Protein AF-K1XNU5-F1 (afdb_monomer)

Structure (mmCIF, N/CA/C/O backbone):
data_AF-K1XNU5-F1
#
_entry.id   AF-K1XNU5-F1
#
loop_
_atom_site.group_PDB
_atom_site.id
_atom_site.type_symbol
_atom_site.label_atom_id
_atom_site.label_alt_id
_atom_site.label_comp_id
_atom_site.label_asym_id
_atom_site.label_entity_id
_atom_site.label_seq_id
_atom_site.pdbx_PDB_ins_code
_atom_site.Cartn_x
_atom_site.Cartn_y
_atom_site.Cartn_z
_atom_site.occupancy
_atom_site.B_iso_or_equiv
_atom_site.auth_seq_id
_atom_site.auth_comp_id
_atom_site.auth_asym_id
_atom_site.auth_atom_id
_atom_site.pdbx_PDB_model_num
ATOM 1 N N . VAL A 1 1 ? 27.781 26.565 -53.719 1.00 87.69 1 VAL A N 1
ATOM 2 C CA . VAL A 1 1 ? 29.184 26.119 -53.914 1.00 87.69 1 VAL A CA 1
ATOM 3 C C . VAL A 1 1 ? 29.264 24.615 -53.663 1.00 87.69 1 VAL A C 1
ATOM 5 O O . VAL A 1 1 ? 28.482 24.115 -52.857 1.00 87.69 1 VAL A O 1
ATOM 8 N N . LEU A 1 2 ? 30.110 23.887 -54.403 1.00 90.94 2 LEU A N 1
ATOM 9 C CA . LEU A 1 2 ? 30.361 22.457 -54.182 1.00 90.94 2 LEU A CA 1
ATOM 10 C C . LEU A 1 2 ? 31.605 22.293 -53.307 1.00 90.94 2 LEU A C 1
ATOM 12 O O . LEU A 1 2 ? 32.689 22.715 -53.703 1.00 90.94 2 LEU A O 1
ATOM 16 N N . VAL A 1 3 ? 31.454 21.658 -52.147 1.00 93.62 3 VAL A N 1
ATOM 17 C CA . VAL A 1 3 ? 32.557 21.386 -51.214 1.00 93.62 3 VAL A CA 1
ATOM 18 C C . VAL A 1 3 ? 32.831 19.892 -51.132 1.00 93.62 3 VAL A C 1
ATOM 20 O O . VAL A 1 3 ? 31.921 19.072 -51.268 1.00 93.62 3 VAL A O 1
ATOM 23 N N . ARG A 1 4 ? 34.096 19.505 -50.941 1.00 90.75 4 ARG A N 1
ATOM 24 C CA . ARG A 1 4 ? 34.462 18.089 -50.818 1.00 90.75 4 ARG A CA 1
ATOM 25 C C . ARG A 1 4 ? 33.858 17.522 -49.532 1.00 90.75 4 ARG A C 1
ATOM 27 O O . ARG A 1 4 ? 34.173 17.987 -48.442 1.00 90.75 4 ARG A O 1
ATOM 34 N N . PHE A 1 5 ? 33.021 16.500 -49.664 1.00 90.62 5 PHE A N 1
ATOM 35 C CA . PHE A 1 5 ? 32.360 15.853 -48.539 1.00 90.62 5 PHE A CA 1
ATOM 36 C C . PHE A 1 5 ? 33.222 14.704 -48.014 1.00 90.62 5 PHE A C 1
ATOM 38 O O . PHE A 1 5 ? 33.516 13.756 -48.744 1.00 90.62 5 PHE A O 1
ATOM 45 N N . ARG A 1 6 ? 33.628 14.798 -46.746 1.00 87.44 6 ARG A N 1
ATOM 46 C CA . ARG A 1 6 ? 34.333 13.738 -46.020 1.00 87.44 6 ARG A CA 1
ATOM 47 C C . ARG A 1 6 ? 33.466 13.289 -44.855 1.00 87.44 6 ARG A C 1
ATOM 49 O O . ARG A 1 6 ? 33.007 14.105 -44.064 1.00 87.44 6 ARG A O 1
ATOM 56 N N . SER A 1 7 ? 33.225 11.992 -44.778 1.00 84.44 7 SER A N 1
ATOM 57 C CA . SER A 1 7 ? 32.487 11.347 -43.699 1.00 84.44 7 SER A CA 1
ATOM 58 C C . SER A 1 7 ? 33.036 9.938 -43.556 1.00 84.44 7 SER A C 1
ATOM 60 O O . SER A 1 7 ? 33.474 9.362 -44.545 1.00 84.44 7 SER A O 1
ATOM 62 N N . GLU A 1 8 ? 32.927 9.354 -42.368 1.00 81.25 8 GLU A N 1
ATOM 63 C CA . GLU A 1 8 ? 33.208 7.933 -42.118 1.00 81.25 8 GLU A CA 1
ATOM 64 C C . GLU A 1 8 ? 32.424 6.996 -43.062 1.00 81.25 8 GLU A C 1
ATOM 66 O O . GLU A 1 8 ? 32.791 5.850 -43.303 1.00 81.25 8 GLU A O 1
ATOM 71 N N . SER A 1 9 ? 31.328 7.493 -43.646 1.00 80.50 9 SER A N 1
ATOM 72 C CA . SER A 1 9 ? 30.542 6.760 -44.640 1.00 80.50 9 SER A CA 1
ATOM 73 C C . SER A 1 9 ? 31.108 6.823 -46.066 1.00 80.50 9 SER A C 1
ATOM 75 O O . SER A 1 9 ? 30.581 6.134 -46.938 1.00 80.50 9 SER A O 1
ATOM 77 N N . VAL A 1 10 ? 32.134 7.630 -46.345 1.00 88.31 10 VAL A N 1
ATOM 78 C CA . VAL A 1 10 ? 32.753 7.778 -47.673 1.00 88.31 10 VAL A CA 1
ATOM 79 C C . VAL A 1 10 ? 34.176 7.210 -47.621 1.00 88.31 10 VAL A C 1
ATOM 81 O O . VAL A 1 10 ? 34.992 7.751 -46.883 1.00 88.31 10 VAL A O 1
ATOM 84 N N . PRO A 1 11 ? 34.491 6.153 -48.391 1.00 87.44 11 PRO A N 1
ATOM 85 C CA . PRO A 1 11 ? 35.849 5.619 -48.478 1.00 87.44 11 PRO A CA 1
ATOM 86 C C . PRO A 1 11 ? 36.867 6.664 -48.948 1.00 87.44 11 PRO A C 1
ATOM 88 O O . PRO A 1 11 ? 36.544 7.500 -49.795 1.00 87.44 11 PRO A O 1
ATOM 91 N N . ASP A 1 12 ? 38.106 6.577 -48.463 1.00 87.12 12 ASP A N 1
ATOM 92 C CA . ASP A 1 12 ? 39.168 7.539 -48.796 1.00 87.12 12 ASP A CA 1
ATOM 93 C C . ASP A 1 12 ? 39.515 7.573 -50.296 1.00 87.12 12 ASP A C 1
ATOM 95 O O . ASP A 1 12 ? 39.948 8.607 -50.816 1.00 87.12 12 ASP A O 1
ATOM 99 N N . ASP A 1 13 ? 39.274 6.469 -51.013 1.00 88.00 13 ASP A N 1
ATOM 100 C CA . ASP A 1 13 ? 39.489 6.332 -52.458 1.00 88.00 13 ASP A CA 1
ATOM 101 C C . ASP A 1 13 ? 38.337 6.895 -53.314 1.00 88.00 13 ASP A C 1
ATOM 103 O O . ASP A 1 13 ? 38.427 6.913 -54.547 1.00 88.00 13 ASP A O 1
ATOM 107 N N . VAL A 1 14 ? 37.258 7.372 -52.682 1.00 90.69 14 VAL A N 1
ATOM 108 C CA . VAL A 1 14 ? 36.070 7.909 -53.351 1.00 90.69 14 VAL A CA 1
ATOM 109 C C . VAL A 1 14 ? 35.961 9.411 -53.120 1.00 90.69 14 VAL A C 1
ATOM 111 O O . VAL A 1 14 ? 35.909 9.906 -51.996 1.00 90.69 14 VAL A O 1
ATOM 114 N N . THR A 1 15 ? 35.848 10.170 -54.211 1.00 92.50 15 THR A N 1
ATOM 115 C CA . THR A 1 15 ? 35.588 11.614 -54.124 1.00 92.50 15 THR A CA 1
ATOM 116 C C . THR A 1 15 ? 34.100 11.907 -54.268 1.00 92.50 15 THR A C 1
ATOM 118 O O . THR A 1 15 ? 33.479 11.519 -55.258 1.00 92.50 15 THR A O 1
ATOM 121 N N . VAL A 1 16 ? 33.542 12.627 -53.293 1.00 93.44 16 VAL A N 1
ATOM 122 C CA . VAL A 1 16 ? 32.162 13.127 -53.302 1.00 93.44 16 VAL A CA 1
ATOM 123 C C . VAL A 1 16 ? 32.187 14.625 -53.031 1.00 93.44 16 VAL A C 1
ATOM 125 O O . VAL A 1 16 ? 32.882 15.085 -52.123 1.00 93.44 16 VAL A O 1
ATOM 128 N N . PHE A 1 17 ? 31.424 15.386 -53.806 1.00 93.94 17 PHE A N 1
ATOM 129 C CA . PHE A 1 17 ? 31.192 16.805 -53.559 1.00 93.94 17 PHE A CA 1
ATOM 130 C C . PHE A 1 17 ? 29.753 17.015 -53.103 1.00 93.94 17 PHE A C 1
ATOM 132 O O . PHE A 1 17 ? 28.841 16.411 -53.662 1.00 93.94 17 PHE A O 1
ATOM 139 N N . ARG A 1 18 ? 29.534 17.872 -52.109 1.00 93.81 18 ARG A N 1
ATOM 140 C CA . ARG A 1 18 ? 28.204 18.230 -51.614 1.00 93.81 18 ARG A CA 1
ATOM 141 C C . ARG A 1 18 ? 27.928 19.702 -51.880 1.00 93.81 18 ARG A C 1
ATOM 143 O O . ARG A 1 18 ? 28.774 20.562 -51.656 1.00 93.81 18 ARG A O 1
ATOM 150 N N . CYS A 1 19 ? 26.737 19.979 -52.384 1.00 93.75 19 CYS A N 1
ATOM 151 C CA . CYS A 1 19 ? 26.211 21.318 -52.587 1.00 93.75 19 CYS A CA 1
ATOM 152 C C . CYS A 1 19 ? 25.771 21.899 -51.243 1.00 93.75 19 CYS A C 1
ATOM 154 O O . CYS A 1 19 ? 24.865 21.355 -50.616 1.00 93.75 19 CYS A O 1
ATOM 156 N N . GLU A 1 20 ? 26.367 23.007 -50.811 1.00 91.31 20 GLU A N 1
ATOM 157 C CA . GLU A 1 20 ? 25.980 23.654 -49.544 1.00 91.31 20 GLU A CA 1
ATOM 158 C C . GLU A 1 20 ? 24.590 24.296 -49.616 1.00 91.31 20 GLU A C 1
ATOM 160 O O . GLU A 1 20 ? 23.860 24.324 -48.636 1.00 91.31 20 GLU A O 1
ATOM 165 N N . THR A 1 21 ? 24.197 24.767 -50.800 1.00 90.25 21 THR A N 1
ATOM 166 C CA . THR A 1 21 ? 22.949 25.516 -51.007 1.00 90.25 21 THR A CA 1
ATOM 167 C C . THR A 1 21 ? 21.738 24.602 -51.207 1.00 90.25 21 THR A C 1
ATOM 169 O O . THR A 1 21 ? 20.625 24.953 -50.846 1.00 90.25 21 THR A O 1
ATOM 172 N N . CYS A 1 22 ? 21.952 23.425 -51.798 1.00 91.94 22 CYS A N 1
ATOM 173 C CA . CYS A 1 22 ? 20.897 22.509 -52.236 1.00 91.94 22 CYS A CA 1
ATOM 174 C C . CYS A 1 22 ? 20.993 21.108 -51.614 1.00 91.94 22 CYS A C 1
ATOM 176 O O . CYS A 1 22 ? 20.131 20.267 -51.844 1.00 91.94 22 CYS A O 1
ATOM 178 N N . GLY A 1 23 ? 22.062 20.813 -50.868 1.00 89.31 23 GLY A N 1
ATOM 179 C CA . GLY A 1 23 ? 22.276 19.529 -50.196 1.00 89.31 23 GLY A CA 1
ATOM 180 C C . GLY A 1 23 ? 22.608 18.343 -51.111 1.00 89.31 23 GLY A C 1
ATOM 181 O O . GLY A 1 23 ? 22.953 17.280 -50.598 1.00 89.31 23 GLY A O 1
ATOM 182 N N . GLY A 1 24 ? 22.532 18.510 -52.435 1.00 91.88 24 GLY A N 1
ATOM 183 C CA . GLY A 1 24 ? 22.798 17.460 -53.419 1.00 91.88 24 GLY A CA 1
ATOM 184 C C . GLY A 1 24 ? 24.251 16.979 -53.422 1.00 91.88 24 GLY A C 1
ATOM 185 O O . GLY A 1 24 ? 25.177 17.760 -53.202 1.00 91.88 24 GLY A O 1
ATOM 186 N N . ASN A 1 25 ? 24.444 15.689 -53.707 1.00 91.50 25 ASN A N 1
ATOM 187 C CA . ASN A 1 25 ? 25.762 15.063 -53.807 1.00 91.50 25 ASN A CA 1
ATOM 188 C C . ASN A 1 25 ? 26.133 14.823 -55.273 1.00 91.50 25 ASN A C 1
ATOM 190 O O . ASN A 1 25 ? 25.351 14.254 -56.035 1.00 91.50 25 ASN A O 1
ATOM 194 N N . TRP A 1 26 ? 27.348 15.205 -55.649 1.00 92.00 26 TRP A N 1
ATOM 195 C CA . TRP A 1 26 ? 27.906 15.035 -56.981 1.00 92.00 26 TRP A CA 1
ATOM 196 C C . TRP A 1 26 ? 29.137 14.122 -56.944 1.00 92.00 26 TRP A C 1
ATOM 198 O O . TRP A 1 26 ? 30.014 14.262 -56.089 1.00 92.00 26 TRP A O 1
ATOM 208 N N . PHE A 1 27 ? 29.190 13.172 -57.881 1.00 93.75 27 PHE A N 1
ATOM 209 C CA . PHE A 1 27 ? 30.202 12.118 -57.942 1.00 93.75 27 PHE A CA 1
ATOM 210 C C . PHE A 1 27 ? 30.951 12.177 -59.287 1.00 93.75 27 PHE A C 1
ATOM 212 O O . PHE A 1 27 ? 30.395 11.744 -60.299 1.00 93.75 27 PHE A O 1
ATOM 219 N N . PRO A 1 28 ? 32.205 12.661 -59.331 1.00 90.62 28 PRO A N 1
ATOM 220 C CA . PRO A 1 28 ? 32.998 12.697 -60.562 1.00 90.62 28 PRO A CA 1
ATOM 221 C C . PRO A 1 28 ? 33.385 11.294 -61.045 1.00 90.62 28 PRO A C 1
ATOM 223 O O . PRO A 1 28 ? 33.504 10.371 -60.242 1.00 90.62 28 PRO A O 1
ATOM 226 N N . ASN A 1 29 ? 33.692 11.136 -62.335 1.00 86.31 29 ASN A N 1
ATOM 227 C CA . ASN A 1 29 ? 34.535 10.048 -62.867 1.00 86.31 29 ASN A CA 1
ATOM 228 C C . ASN A 1 29 ? 34.183 8.624 -62.379 1.00 86.31 29 ASN A C 1
ATOM 230 O O . ASN A 1 29 ? 35.052 7.856 -61.973 1.00 86.31 29 ASN A O 1
ATOM 23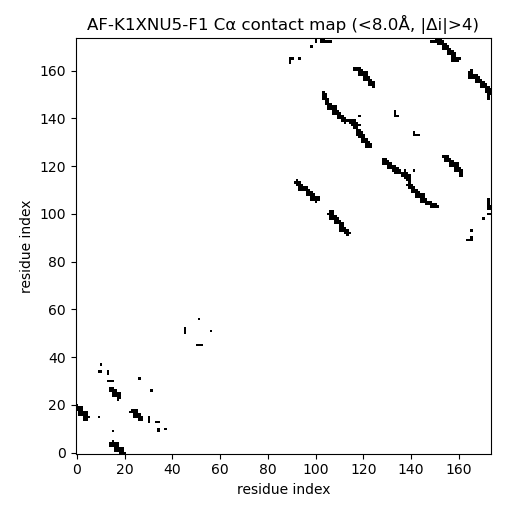4 N N . GLY A 1 30 ? 32.895 8.268 -62.353 1.00 86.38 30 GLY A N 1
ATOM 235 C CA . GLY A 1 30 ? 32.451 6.924 -61.956 1.00 86.38 30 GLY A CA 1
ATOM 236 C C . GLY A 1 30 ? 32.565 6.608 -60.455 1.00 86.38 30 GLY A C 1
ATOM 237 O O . GLY A 1 30 ? 32.264 5.481 -60.047 1.00 86.38 30 GLY A O 1
ATOM 238 N N . ASN A 1 31 ? 32.915 7.590 -59.614 1.00 90.50 31 ASN A N 1
ATOM 239 C CA . ASN A 1 31 ? 32.989 7.442 -58.155 1.00 90.50 31 ASN A CA 1
ATOM 240 C C . ASN A 1 31 ? 31.657 6.991 -57.538 1.00 90.50 31 ASN A C 1
ATOM 242 O O . ASN A 1 31 ? 31.662 6.295 -56.527 1.00 90.50 31 ASN A O 1
ATOM 246 N N . LEU A 1 32 ? 30.518 7.280 -58.180 1.00 91.94 32 LEU A N 1
ATOM 247 C CA . LEU A 1 32 ? 29.210 6.792 -57.738 1.00 91.94 32 LEU A CA 1
ATOM 248 C C . LEU A 1 32 ? 29.147 5.258 -57.695 1.00 91.94 32 LEU A C 1
ATOM 250 O O . LEU A 1 32 ? 28.590 4.686 -56.760 1.00 91.94 32 LEU A O 1
ATOM 254 N N . LYS A 1 33 ? 29.725 4.573 -58.692 1.00 92.06 33 LYS A N 1
ATOM 255 C CA . LYS A 1 33 ? 29.711 3.104 -58.757 1.00 92.06 33 LYS A CA 1
ATOM 256 C C . LYS A 1 33 ? 30.580 2.501 -57.652 1.00 92.06 33 LYS A C 1
ATOM 258 O O . LYS A 1 33 ? 30.175 1.524 -57.026 1.00 92.06 33 LYS A O 1
ATOM 263 N N . ARG A 1 34 ? 31.739 3.111 -57.383 1.00 90.06 34 ARG A N 1
ATOM 264 C CA . ARG A 1 34 ? 32.644 2.714 -56.290 1.00 90.06 34 ARG A CA 1
ATOM 265 C C . ARG A 1 34 ? 31.994 2.930 -54.926 1.00 90.06 34 ARG A C 1
ATOM 267 O O . ARG A 1 34 ? 31.946 2.001 -54.126 1.00 90.06 34 ARG A O 1
ATOM 274 N N . PHE A 1 35 ? 31.379 4.093 -54.724 1.00 91.94 35 PHE A N 1
ATOM 275 C CA . PHE A 1 35 ? 30.615 4.405 -53.521 1.00 91.94 35 PHE A CA 1
ATOM 276 C C . PHE A 1 35 ? 29.486 3.394 -53.277 1.00 91.94 35 PHE A C 1
ATOM 278 O O . PHE A 1 35 ? 29.394 2.815 -52.198 1.00 91.94 35 PHE A O 1
ATOM 285 N N . LYS A 1 36 ? 28.661 3.112 -54.298 1.00 91.94 36 LYS A N 1
ATOM 286 C CA . LYS A 1 36 ? 27.578 2.120 -54.200 1.00 91.94 36 LYS A CA 1
ATOM 287 C C . LYS A 1 36 ? 28.102 0.723 -53.861 1.00 91.94 36 LYS A C 1
ATOM 289 O O . LYS A 1 36 ? 27.496 0.042 -53.037 1.00 91.94 36 LYS A O 1
ATOM 294 N N . ARG A 1 37 ? 29.235 0.307 -54.443 1.00 91.12 37 ARG A N 1
ATOM 295 C CA . ARG A 1 37 ? 29.875 -0.975 -54.110 1.00 91.12 37 ARG A CA 1
ATOM 296 C C . ARG A 1 37 ? 30.298 -1.011 -52.640 1.00 91.12 37 ARG A C 1
ATOM 298 O O . ARG A 1 37 ? 29.942 -1.962 -51.950 1.00 91.12 37 ARG A O 1
ATOM 305 N N . ALA A 1 38 ? 30.963 0.030 -52.146 1.00 89.19 38 ALA A N 1
ATOM 306 C CA . ALA A 1 38 ? 31.375 0.113 -50.745 1.00 89.19 38 ALA A CA 1
ATOM 307 C C . ALA A 1 38 ? 30.176 0.049 -49.775 1.00 89.19 38 ALA A C 1
ATOM 309 O O . ALA A 1 38 ? 30.193 -0.732 -48.824 1.00 89.19 38 ALA A O 1
ATOM 310 N N . GLN A 1 39 ? 29.089 0.774 -50.064 1.00 90.38 39 GLN A N 1
ATOM 311 C CA . GLN A 1 39 ? 27.860 0.700 -49.262 1.00 90.38 39 GLN A CA 1
ATOM 312 C C . GLN A 1 39 ? 27.199 -0.686 -49.322 1.00 90.38 39 GLN A C 1
ATOM 314 O O . GLN A 1 39 ? 26.719 -1.181 -48.305 1.00 90.38 39 GLN A O 1
ATOM 319 N N . SER A 1 40 ? 27.205 -1.345 -50.487 1.00 89.44 40 SER A N 1
ATOM 320 C CA . SER A 1 40 ? 26.630 -2.690 -50.635 1.00 89.44 40 SER A CA 1
ATOM 321 C C . SER A 1 40 ? 27.384 -3.748 -49.827 1.00 89.44 40 SER A C 1
ATOM 323 O O . SER A 1 40 ? 26.750 -4.617 -49.234 1.00 89.44 40 SER A O 1
ATOM 325 N N . VAL A 1 41 ? 28.716 -3.637 -49.731 1.00 89.25 41 VAL A N 1
ATOM 326 C CA . VAL A 1 41 ? 29.536 -4.524 -48.893 1.00 89.25 41 VAL A CA 1
ATOM 327 C C . VAL A 1 41 ? 29.182 -4.319 -47.424 1.00 89.25 41 VAL A C 1
ATOM 329 O O . VAL A 1 41 ? 28.902 -5.294 -46.728 1.00 89.25 41 VAL A O 1
ATOM 332 N N . LYS A 1 42 ? 29.081 -3.062 -46.973 1.00 86.19 42 LYS A N 1
ATOM 333 C CA . LYS A 1 42 ? 28.662 -2.734 -45.604 1.00 86.19 42 LYS A CA 1
ATOM 334 C C . LYS A 1 42 ? 27.275 -3.300 -45.288 1.00 86.19 42 LYS A C 1
ATOM 336 O O . LYS A 1 42 ? 27.102 -3.947 -44.262 1.00 86.19 42 LYS A O 1
ATOM 341 N N . LEU A 1 43 ? 26.305 -3.134 -46.188 1.00 87.38 43 LEU A N 1
ATOM 342 C CA . LEU A 1 43 ? 24.965 -3.701 -46.016 1.00 87.38 43 LEU A CA 1
ATOM 343 C C . LEU A 1 43 ? 24.986 -5.236 -45.976 1.00 87.38 43 LEU A C 1
ATOM 345 O O . LEU A 1 43 ? 24.318 -5.834 -45.136 1.00 87.38 43 LEU A O 1
ATOM 349 N N . SER A 1 44 ? 25.766 -5.872 -46.856 1.00 87.12 44 SER A N 1
ATOM 350 C CA . SER A 1 44 ? 25.902 -7.332 -46.882 1.00 87.12 44 SER A CA 1
ATOM 351 C C . SER A 1 44 ? 26.521 -7.876 -45.595 1.00 87.12 44 SER A C 1
ATOM 353 O O . SER A 1 44 ? 26.060 -8.898 -45.106 1.00 87.12 44 SER A O 1
ATOM 355 N N . PHE A 1 45 ? 27.477 -7.160 -44.992 1.00 88.12 45 PHE A N 1
ATOM 356 C CA . PHE A 1 45 ? 28.041 -7.506 -43.690 1.00 88.12 45 PHE A CA 1
ATOM 357 C C . PHE A 1 45 ? 26.950 -7.534 -42.610 1.00 88.12 45 PHE A C 1
ATOM 359 O O . PHE A 1 45 ? 26.737 -8.573 -41.990 1.00 88.12 45 PHE A O 1
ATOM 366 N N . PHE A 1 46 ? 26.188 -6.447 -42.443 1.00 87.69 46 PHE A N 1
ATOM 367 C CA . PHE A 1 46 ? 25.103 -6.406 -41.451 1.00 87.69 46 PHE A CA 1
ATOM 368 C C . PHE A 1 46 ? 24.028 -7.474 -41.709 1.00 87.69 46 PHE A C 1
ATOM 370 O O . PHE A 1 46 ? 23.539 -8.089 -40.762 1.00 87.69 46 PHE A O 1
ATOM 377 N N . LYS A 1 47 ? 23.707 -7.749 -42.982 1.00 86.38 47 LYS A N 1
ATOM 378 C CA . LYS A 1 47 ? 22.742 -8.789 -43.366 1.00 86.38 47 LYS A CA 1
ATOM 379 C C . LYS A 1 47 ? 23.235 -10.201 -43.028 1.00 86.38 47 LYS A C 1
ATOM 381 O O . LYS A 1 47 ? 22.469 -10.974 -42.469 1.00 86.38 47 LYS A O 1
ATOM 386 N N . THR A 1 48 ? 24.487 -10.535 -43.346 1.00 91.06 48 THR A N 1
ATOM 387 C CA . THR A 1 48 ? 25.066 -11.867 -43.087 1.00 91.06 48 THR A CA 1
ATOM 388 C C . THR A 1 48 ? 25.175 -12.153 -41.592 1.00 91.06 48 THR A C 1
ATOM 390 O O . THR A 1 48 ? 24.842 -13.246 -41.141 1.00 91.06 48 THR A O 1
ATOM 393 N N . TRP A 1 49 ? 25.591 -11.158 -40.809 1.00 86.44 49 TRP A N 1
ATOM 394 C CA . TRP A 1 49 ? 25.788 -11.309 -39.367 1.00 86.44 49 TRP A CA 1
ATOM 395 C C . TRP A 1 49 ? 24.519 -11.077 -38.540 1.00 86.44 49 TRP A C 1
ATOM 397 O O . TRP A 1 49 ? 24.579 -11.163 -37.319 1.00 86.44 49 TRP A O 1
ATOM 407 N N . HIS A 1 50 ? 23.376 -10.795 -39.178 1.00 85.31 50 HIS A N 1
ATOM 408 C CA . HIS A 1 50 ? 22.108 -10.485 -38.503 1.00 85.31 50 HIS A CA 1
ATOM 409 C C . HIS A 1 50 ? 22.231 -9.373 -37.444 1.00 85.31 50 HIS A C 1
ATOM 411 O O . HIS A 1 50 ? 21.467 -9.322 -36.482 1.00 85.31 50 HIS A O 1
ATOM 417 N N . ILE A 1 51 ? 23.191 -8.461 -37.623 1.00 82.69 51 ILE A N 1
ATOM 418 C CA . ILE A 1 51 ? 23.396 -7.333 -36.717 1.00 82.69 51 ILE A CA 1
ATOM 419 C C . ILE A 1 51 ? 22.475 -6.204 -37.191 1.00 82.69 51 ILE A C 1
ATOM 421 O O . ILE A 1 51 ? 22.565 -5.800 -38.358 1.00 82.69 51 ILE A O 1
ATOM 425 N N . PRO A 1 52 ? 21.592 -5.671 -36.326 1.00 75.56 52 PRO A N 1
ATOM 426 C CA . PRO A 1 52 ? 20.757 -4.547 -36.705 1.00 75.56 52 PRO A CA 1
ATOM 427 C C . PRO A 1 52 ? 21.633 -3.343 -37.054 1.00 75.56 52 PRO A C 1
ATOM 429 O O . PRO A 1 52 ? 22.660 -3.086 -36.426 1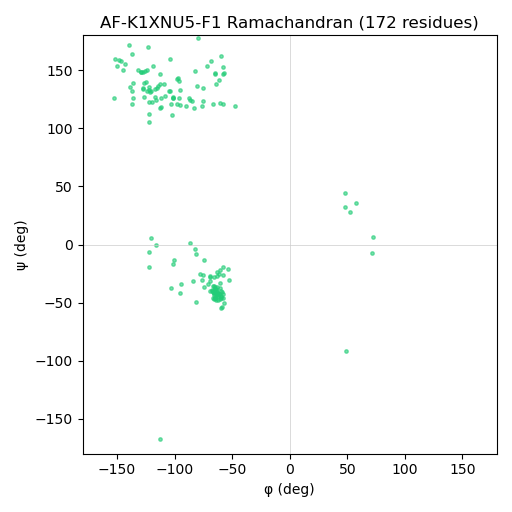.00 75.56 52 PRO A O 1
ATOM 432 N N . LEU A 1 53 ? 21.234 -2.595 -38.084 1.00 78.69 53 LEU A N 1
ATOM 433 C CA . LEU A 1 53 ? 21.973 -1.404 -38.496 1.00 78.69 53 LEU A CA 1
ATOM 434 C C . LEU A 1 53 ? 22.077 -0.420 -37.314 1.00 78.69 53 LEU A C 1
ATOM 436 O O . LEU A 1 53 ? 21.135 -0.324 -36.527 1.00 78.69 53 LEU A O 1
ATOM 440 N N . PRO A 1 54 ? 23.164 0.361 -37.193 1.00 74.44 54 PRO A N 1
ATOM 441 C CA . PRO A 1 54 ? 23.336 1.320 -36.096 1.00 74.44 54 PRO A CA 1
ATOM 442 C C . PRO A 1 54 ? 22.153 2.288 -35.911 1.00 74.44 54 PRO A C 1
ATOM 444 O O . PRO A 1 54 ? 21.830 2.675 -34.792 1.00 74.44 54 PRO A O 1
ATOM 447 N N . SER A 1 55 ? 21.451 2.634 -36.995 1.00 75.31 55 SER A N 1
ATOM 448 C CA . SER A 1 55 ? 20.225 3.440 -36.955 1.00 75.31 55 SER A CA 1
ATOM 449 C C . SER A 1 55 ? 19.046 2.755 -36.250 1.00 75.31 55 SER A C 1
ATOM 451 O O . SER A 1 55 ? 18.199 3.443 -35.688 1.00 75.31 55 SER A O 1
ATOM 453 N N . ALA A 1 56 ? 18.980 1.422 -36.244 1.00 74.56 56 ALA A N 1
ATOM 454 C CA . ALA A 1 56 ? 17.954 0.669 -35.527 1.00 74.56 56 ALA A CA 1
ATOM 455 C C . ALA A 1 56 ? 18.201 0.676 -34.008 1.00 74.56 56 ALA A C 1
ATOM 457 O O . ALA A 1 56 ? 17.255 0.813 -33.234 1.00 74.56 56 ALA A O 1
ATOM 458 N N . TYR A 1 57 ? 19.464 0.618 -33.566 1.00 77.06 57 TYR A N 1
ATOM 459 C CA . TYR A 1 57 ? 19.811 0.722 -32.141 1.00 77.06 57 TYR A CA 1
ATOM 460 C C . TYR A 1 57 ? 19.376 2.054 -31.515 1.00 77.06 57 TYR A C 1
ATOM 462 O O . TYR A 1 57 ? 18.954 2.066 -30.360 1.00 77.06 57 TYR A O 1
ATOM 470 N N . ALA A 1 58 ? 19.397 3.149 -32.285 1.00 82.06 58 ALA A N 1
ATOM 471 C CA . ALA A 1 58 ? 18.935 4.466 -31.835 1.00 82.06 58 ALA A CA 1
ATOM 472 C C . ALA A 1 58 ? 17.445 4.493 -31.436 1.00 82.06 58 ALA A C 1
ATOM 474 O O . ALA A 1 58 ? 17.034 5.358 -30.669 1.00 82.06 58 ALA A O 1
ATOM 475 N N . ILE A 1 59 ? 16.645 3.542 -31.930 1.00 85.69 59 ILE A N 1
ATOM 476 C CA . ILE A 1 59 ? 15.210 3.425 -31.639 1.00 85.69 59 ILE A CA 1
ATOM 477 C C . ILE A 1 59 ? 14.947 2.296 -30.630 1.00 85.69 59 ILE A C 1
ATOM 479 O O . ILE A 1 59 ? 14.107 2.433 -29.745 1.00 85.69 59 ILE A O 1
ATOM 483 N N . LEU A 1 60 ? 15.690 1.190 -30.714 1.00 85.81 60 LEU A N 1
ATOM 484 C CA . LEU A 1 60 ? 15.497 0.034 -29.834 1.00 85.81 60 LEU A CA 1
ATOM 485 C C . LEU A 1 60 ? 15.856 0.329 -28.370 1.00 85.81 60 LEU A C 1
ATOM 487 O O . LEU A 1 60 ? 15.125 -0.093 -27.476 1.00 85.81 60 LEU A O 1
ATOM 491 N N . LEU A 1 61 ? 16.934 1.081 -28.117 1.00 87.38 61 LEU A N 1
ATOM 492 C CA . LEU A 1 61 ? 17.344 1.469 -26.761 1.00 87.38 61 LEU A CA 1
ATOM 493 C C . LEU A 1 61 ? 16.265 2.263 -25.999 1.00 87.38 61 LEU A C 1
ATOM 495 O O . LEU A 1 61 ? 15.900 1.842 -24.899 1.00 87.38 61 LEU A O 1
ATOM 499 N N . PRO A 1 62 ? 15.712 3.368 -26.539 1.00 90.81 62 PRO A N 1
ATOM 500 C CA . PRO A 1 62 ? 14.665 4.104 -25.837 1.00 90.81 62 PRO A CA 1
ATOM 501 C C . PRO A 1 62 ? 13.370 3.294 -25.685 1.00 90.81 62 PRO A C 1
ATOM 503 O O . PRO A 1 62 ? 12.741 3.372 -24.633 1.00 90.81 62 PRO A O 1
ATOM 506 N N . ILE A 1 63 ? 12.990 2.464 -26.667 1.00 91.56 63 ILE A N 1
ATOM 507 C CA . ILE A 1 63 ? 11.810 1.586 -26.542 1.00 91.56 63 ILE A CA 1
ATOM 508 C C . ILE A 1 63 ? 11.992 0.592 -25.392 1.00 91.56 63 ILE A C 1
ATOM 510 O O . ILE A 1 63 ? 11.084 0.416 -24.581 1.00 91.56 63 ILE A O 1
ATOM 514 N N . PHE A 1 64 ? 13.167 -0.026 -25.284 1.00 92.31 64 PHE A N 1
ATOM 515 C CA . PHE A 1 64 ? 13.462 -0.970 -24.211 1.00 92.31 64 PHE A CA 1
ATOM 516 C C . PHE A 1 64 ? 13.377 -0.311 -22.826 1.00 92.31 64 PHE A C 1
ATOM 518 O O . PHE A 1 64 ? 12.758 -0.865 -21.917 1.00 92.31 64 PHE A O 1
ATOM 525 N N . LEU A 1 65 ? 13.908 0.908 -22.681 1.00 94.06 65 LEU A N 1
ATOM 526 C CA . LEU A 1 65 ? 13.787 1.681 -21.442 1.00 94.06 65 LEU A CA 1
ATOM 527 C C . LEU A 1 65 ? 12.324 1.988 -21.091 1.00 94.06 65 LEU A C 1
ATOM 529 O O . LEU A 1 65 ? 11.929 1.832 -19.937 1.00 94.06 65 LEU A O 1
ATOM 533 N N . ILE A 1 66 ? 11.499 2.363 -22.074 1.00 94.75 66 ILE A N 1
ATOM 534 C CA . ILE A 1 66 ? 10.068 2.629 -21.858 1.00 94.75 66 ILE A CA 1
ATOM 535 C C . ILE A 1 66 ? 9.336 1.362 -21.397 1.00 94.75 66 ILE A C 1
ATOM 537 O O . ILE A 1 66 ? 8.525 1.429 -20.471 1.00 94.75 66 ILE A O 1
ATOM 541 N N . VAL A 1 67 ? 9.631 0.202 -21.990 1.00 95.88 67 VAL A N 1
ATOM 542 C CA . VAL A 1 67 ? 9.026 -1.083 -21.594 1.00 95.88 67 VAL A CA 1
ATOM 543 C C . VAL A 1 67 ? 9.398 -1.450 -20.155 1.00 95.88 67 VAL A C 1
ATOM 545 O O . VAL A 1 67 ? 8.532 -1.870 -19.389 1.00 95.88 67 VAL A O 1
ATOM 548 N N . ILE A 1 68 ? 10.653 -1.231 -19.749 1.00 95.75 68 ILE A N 1
ATOM 549 C CA . ILE A 1 68 ? 11.085 -1.477 -18.365 1.00 95.75 68 ILE A CA 1
ATOM 550 C C . ILE A 1 68 ? 10.368 -0.538 -17.392 1.00 95.75 68 ILE A C 1
ATOM 552 O O . ILE A 1 68 ? 9.871 -0.991 -16.363 1.00 95.75 68 ILE A O 1
ATOM 556 N N . ILE A 1 69 ? 10.288 0.756 -17.710 1.00 94.62 69 ILE A N 1
ATOM 557 C CA . ILE A 1 69 ? 9.652 1.749 -16.834 1.00 94.62 69 ILE A CA 1
ATOM 558 C C . ILE A 1 69 ? 8.157 1.452 -16.680 1.00 94.62 69 ILE A C 1
ATOM 560 O O . ILE A 1 69 ? 7.648 1.420 -15.562 1.00 94.62 69 ILE A O 1
ATOM 564 N N . THR A 1 70 ? 7.457 1.197 -17.786 1.00 92.56 70 THR A N 1
ATOM 565 C CA . THR A 1 70 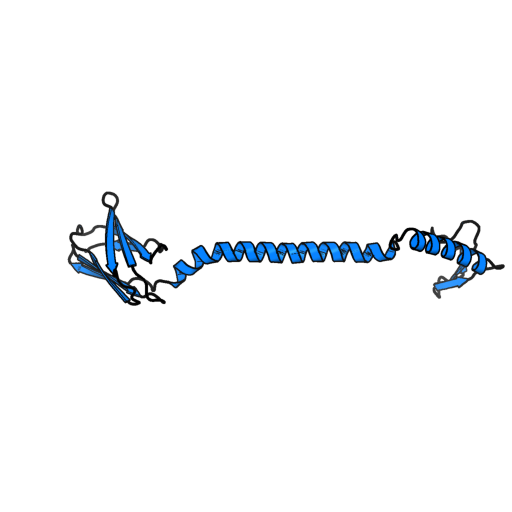? 6.015 0.895 -17.772 1.00 92.56 70 THR A CA 1
ATOM 566 C C . THR A 1 70 ? 5.709 -0.422 -17.062 1.00 92.56 70 THR A C 1
ATOM 568 O O . THR A 1 70 ? 4.799 -0.467 -16.233 1.00 92.56 70 THR A O 1
ATOM 571 N N . GLY A 1 71 ? 6.497 -1.472 -17.311 1.00 93.50 71 GLY A N 1
ATOM 572 C CA . GLY A 1 71 ? 6.380 -2.743 -16.595 1.00 93.50 71 GLY A CA 1
ATOM 573 C C . GLY A 1 71 ? 6.663 -2.599 -15.098 1.00 93.50 71 GLY A C 1
ATOM 574 O O . GLY A 1 71 ? 5.897 -3.098 -14.275 1.00 93.50 71 GLY A O 1
ATOM 575 N N . GLY A 1 72 ? 7.713 -1.857 -14.736 1.00 91.19 72 GLY A N 1
ATOM 576 C CA . GLY A 1 72 ? 8.068 -1.567 -13.347 1.00 91.19 72 GLY A CA 1
ATOM 577 C C . GLY A 1 72 ? 6.960 -0.821 -12.605 1.00 91.19 72 GLY A C 1
ATOM 578 O O . GLY A 1 72 ? 6.571 -1.244 -11.521 1.00 91.19 72 GLY A O 1
ATOM 579 N N . LEU A 1 73 ? 6.393 0.225 -13.216 1.00 90.88 73 LEU A N 1
ATOM 580 C CA . LEU A 1 73 ? 5.231 0.955 -12.691 1.00 90.88 73 LEU A CA 1
ATOM 581 C C . LEU A 1 73 ? 4.019 0.042 -12.478 1.00 90.88 73 LEU A C 1
ATOM 583 O O . LEU A 1 73 ? 3.345 0.136 -11.458 1.00 90.88 73 LEU A O 1
ATOM 587 N N . PHE A 1 74 ? 3.739 -0.862 -13.415 1.00 91.94 74 PHE A N 1
ATOM 588 C CA . PHE A 1 74 ? 2.613 -1.784 -13.282 1.00 91.94 74 PHE A CA 1
ATOM 589 C C . PHE A 1 74 ? 2.795 -2.764 -12.113 1.00 91.94 74 PHE A C 1
ATOM 591 O O . PHE A 1 74 ? 1.851 -3.010 -11.361 1.00 91.94 74 PHE A O 1
ATOM 598 N N . ILE A 1 75 ? 4.008 -3.298 -11.934 1.00 90.38 75 ILE A N 1
ATOM 599 C CA . ILE A 1 75 ? 4.333 -4.208 -10.826 1.00 90.38 75 ILE A CA 1
ATOM 600 C C . ILE A 1 75 ? 4.243 -3.477 -9.483 1.00 90.38 75 ILE A C 1
ATOM 602 O O . ILE A 1 75 ? 3.616 -3.986 -8.552 1.00 90.38 75 ILE A O 1
ATOM 606 N N . THR A 1 76 ? 4.828 -2.281 -9.373 1.00 87.12 76 THR A N 1
ATOM 607 C CA . THR A 1 76 ? 4.810 -1.515 -8.119 1.00 87.12 76 THR A CA 1
ATOM 608 C C . THR A 1 76 ? 3.399 -1.076 -7.742 1.00 87.12 76 THR A C 1
ATOM 610 O O . THR A 1 76 ? 3.021 -1.229 -6.583 1.00 87.12 76 THR A O 1
ATOM 613 N N . VAL A 1 77 ? 2.582 -0.619 -8.699 1.00 87.06 77 VAL A N 1
ATOM 614 C CA . VAL A 1 77 ? 1.169 -0.281 -8.447 1.00 87.06 77 VAL A CA 1
ATOM 615 C C . VAL A 1 77 ? 0.396 -1.497 -7.942 1.00 87.06 77 VAL A C 1
ATOM 617 O O . VAL A 1 77 ? -0.312 -1.385 -6.942 1.00 87.06 77 VAL A O 1
ATOM 620 N N . LYS A 1 78 ? 0.564 -2.668 -8.568 1.00 86.12 78 LYS A N 1
ATOM 621 C CA . LYS A 1 78 ? -0.083 -3.901 -8.096 1.00 86.12 78 LYS A CA 1
ATOM 622 C C . LYS A 1 78 ? 0.332 -4.270 -6.672 1.00 86.12 78 LYS A C 1
ATOM 624 O O . LYS A 1 78 ? -0.532 -4.555 -5.850 1.00 86.12 78 LYS A O 1
ATOM 629 N N . SER A 1 79 ? 1.628 -4.199 -6.368 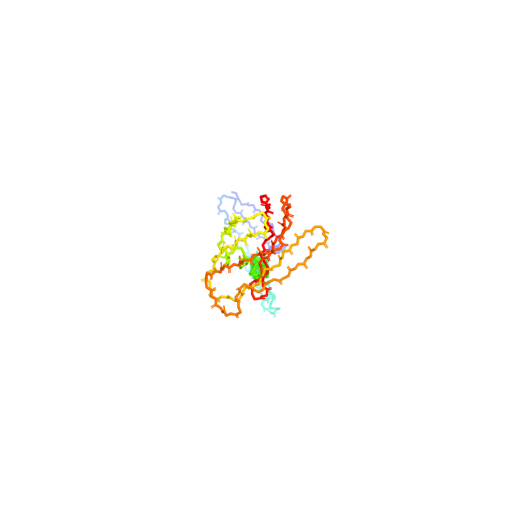1.00 82.62 79 SER A N 1
ATOM 630 C CA . SER A 1 79 ? 2.149 -4.502 -5.030 1.00 82.62 79 SER A CA 1
ATOM 631 C C . SER A 1 79 ? 1.630 -3.533 -3.962 1.00 82.62 79 SER A C 1
ATOM 633 O O . SER A 1 79 ? 1.298 -3.966 -2.860 1.00 82.62 79 SER A O 1
ATOM 635 N N . ILE A 1 80 ? 1.534 -2.237 -4.276 1.00 78.50 80 ILE A N 1
ATOM 636 C CA . ILE A 1 80 ? 0.987 -1.227 -3.358 1.00 78.50 80 ILE A CA 1
ATOM 637 C C . ILE A 1 80 ? -0.511 -1.466 -3.131 1.00 78.50 80 ILE A C 1
ATOM 639 O O . ILE A 1 80 ? -0.994 -1.355 -2.005 1.00 78.50 80 ILE A O 1
ATOM 643 N N . GLN A 1 81 ? -1.250 -1.820 -4.181 1.00 72.75 81 GLN A N 1
ATOM 644 C CA . GLN A 1 81 ? -2.692 -2.032 -4.101 1.00 72.75 81 GLN A CA 1
ATOM 645 C C . GLN A 1 81 ? -3.064 -3.237 -3.219 1.00 72.75 81 GLN A C 1
ATOM 647 O O . GLN A 1 81 ? -4.017 -3.141 -2.445 1.00 72.75 81 GLN A O 1
ATOM 652 N N . GLU A 1 82 ? -2.304 -4.335 -3.279 1.00 70.44 82 GLU A N 1
ATOM 653 C CA . GLU A 1 82 ? -2.496 -5.496 -2.392 1.00 70.44 82 GLU A CA 1
ATOM 654 C C . GLU A 1 82 ? -2.262 -5.140 -0.914 1.00 70.44 82 GLU A C 1
ATOM 656 O O . GLU A 1 82 ? -3.057 -5.521 -0.055 1.00 70.44 82 GLU A O 1
ATOM 661 N N . GLN A 1 83 ? -1.223 -4.353 -0.609 1.00 63.75 83 GLN A N 1
ATOM 662 C CA . GLN A 1 83 ? -0.944 -3.917 0.766 1.00 63.75 83 GLN A CA 1
ATOM 663 C C . GLN 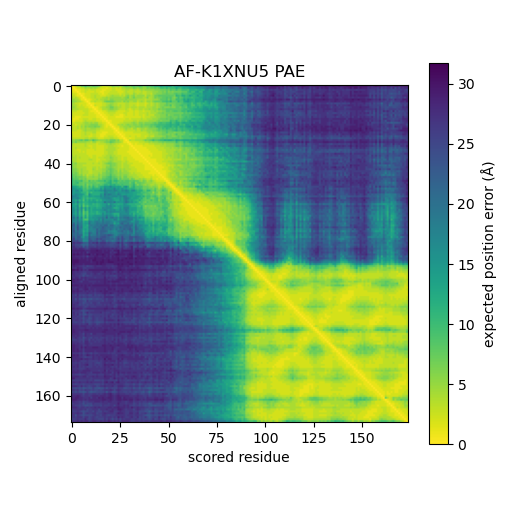A 1 83 ? -2.018 -2.965 1.309 1.00 63.75 83 GLN A C 1
ATOM 665 O O . GLN A 1 83 ? -2.429 -3.081 2.463 1.00 63.75 83 GLN A O 1
ATOM 670 N N . GLN A 1 84 ? -2.522 -2.048 0.480 1.00 57.66 84 GLN A N 1
ATOM 671 C CA . GLN A 1 84 ? -3.520 -1.066 0.910 1.00 57.66 84 GLN A CA 1
ATOM 672 C C . GLN A 1 84 ? -4.894 -1.677 1.216 1.00 57.66 84 GLN A C 1
ATOM 674 O O . GLN A 1 84 ? -5.619 -1.137 2.055 1.00 57.66 84 GLN A O 1
ATOM 679 N N . GLN A 1 85 ? -5.269 -2.800 0.593 1.00 56.41 85 GLN A N 1
ATOM 680 C CA . GLN A 1 85 ? -6.569 -3.438 0.846 1.00 56.41 85 GLN A CA 1
ATOM 681 C C . GLN A 1 85 ? -6.736 -3.937 2.289 1.00 56.41 85 GLN A C 1
ATOM 683 O O . GLN A 1 85 ? -7.866 -3.968 2.778 1.00 56.41 85 GLN A O 1
ATOM 688 N N . LEU A 1 86 ? -5.647 -4.268 2.989 1.00 57.34 86 LEU A N 1
ATOM 689 C CA . LEU A 1 86 ? -5.708 -4.684 4.394 1.00 57.34 86 LEU A CA 1
ATOM 690 C C . LEU A 1 86 ? -6.041 -3.511 5.333 1.00 57.34 86 LEU A C 1
ATOM 692 O O . LEU A 1 86 ? -6.770 -3.696 6.305 1.00 57.34 86 LEU A O 1
ATOM 696 N N . GLU A 1 87 ? -5.585 -2.294 5.021 1.00 56.62 87 GLU A N 1
ATOM 697 C CA . GLU A 1 87 ? -5.803 -1.118 5.877 1.00 56.62 87 GLU A CA 1
ATOM 698 C C . GLU A 1 87 ? -7.035 -0.286 5.478 1.00 56.62 87 GLU A C 1
ATOM 700 O O . GLU A 1 87 ? -7.722 0.266 6.344 1.00 56.62 87 GLU A O 1
ATOM 705 N N . SER A 1 88 ? -7.368 -0.200 4.183 1.00 48.50 88 SER A N 1
ATOM 706 C CA . SER A 1 88 ? -8.481 0.643 3.714 1.00 48.50 88 SER A CA 1
ATOM 707 C C . SER A 1 88 ? -9.859 0.041 4.005 1.00 48.50 88 SER A C 1
ATOM 709 O O . SER A 1 88 ? -10.828 0.792 4.140 1.00 48.50 88 SER A O 1
ATOM 711 N N . GLN A 1 89 ? -9.975 -1.287 4.124 1.00 55.78 89 GLN A N 1
ATOM 712 C CA . GLN A 1 89 ? -11.255 -1.918 4.456 1.00 55.78 89 GLN A CA 1
ATOM 713 C C . GLN A 1 89 ? -11.699 -1.559 5.883 1.00 55.78 89 GLN A C 1
ATOM 715 O O . GLN A 1 89 ? -12.878 -1.280 6.093 1.00 55.78 89 GLN A O 1
ATOM 720 N N . ALA A 1 90 ? -10.773 -1.433 6.840 1.00 49.34 90 ALA A N 1
ATOM 721 C CA . ALA A 1 90 ? -11.099 -1.108 8.232 1.00 49.34 90 ALA A CA 1
ATOM 722 C C . ALA A 1 90 ? -11.733 0.287 8.405 1.00 49.34 90 ALA A C 1
ATOM 724 O O . ALA A 1 90 ? -12.679 0.439 9.178 1.00 49.34 90 ALA A O 1
ATOM 725 N N . ARG A 1 91 ? -11.275 1.301 7.651 1.00 52.88 91 ARG A N 1
ATOM 726 C CA . ARG A 1 91 ? -11.784 2.688 7.758 1.00 52.88 91 ARG A CA 1
ATOM 727 C C . ARG A 1 91 ? -13.172 2.905 7.145 1.00 52.88 91 ARG A C 1
ATOM 729 O O . ARG A 1 91 ? -13.785 3.934 7.405 1.00 52.88 91 ARG A O 1
ATOM 736 N N . GLY A 1 92 ? -13.673 1.961 6.348 1.00 58.28 92 GLY A N 1
ATOM 737 C CA . GLY A 1 92 ? -15.020 2.027 5.771 1.00 58.28 92 GLY A CA 1
ATOM 738 C C . GLY A 1 92 ? -16.052 1.152 6.482 1.00 58.28 92 GLY A C 1
ATOM 739 O O . GLY A 1 92 ? -17.247 1.347 6.284 1.00 58.28 92 GLY A O 1
ATOM 740 N N . LEU A 1 93 ? -15.627 0.178 7.289 1.00 67.25 93 LEU A N 1
ATOM 741 C CA . LEU A 1 93 ? -16.522 -0.880 7.764 1.00 67.25 93 LEU A CA 1
ATOM 742 C C . LEU A 1 93 ? -17.478 -0.441 8.876 1.00 67.25 93 LEU A C 1
ATOM 744 O O . LEU A 1 93 ? -18.577 -0.9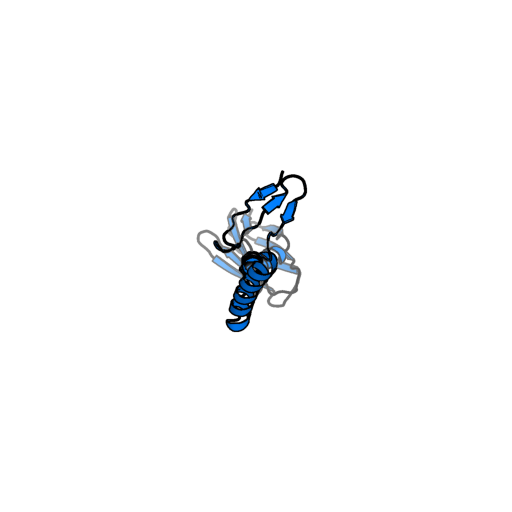85 8.926 1.00 67.25 93 LEU A O 1
ATOM 748 N N . VAL A 1 94 ? -17.094 0.520 9.725 1.00 80.19 94 VAL A N 1
ATOM 749 C CA . VAL A 1 94 ? -17.852 0.934 10.921 1.00 80.19 94 VAL A CA 1
ATOM 750 C C . VAL A 1 94 ? -18.244 2.408 10.829 1.00 80.19 94 VAL A C 1
ATOM 752 O O . VAL A 1 94 ? -17.387 3.280 10.715 1.00 80.19 94 VAL A O 1
ATOM 755 N N . GLY A 1 95 ? -19.541 2.704 10.912 1.00 80.94 95 GLY A N 1
ATOM 756 C CA . GLY A 1 95 ? -20.035 4.062 11.129 1.00 80.94 95 GLY A CA 1
ATOM 757 C C . GLY A 1 95 ? -19.609 4.580 12.506 1.00 80.94 95 GLY A C 1
ATOM 758 O O . GLY A 1 95 ? -19.508 3.803 13.453 1.00 80.94 95 GLY A O 1
ATOM 759 N N . LYS A 1 96 ? -19.366 5.892 12.635 1.00 82.50 96 LYS A N 1
ATOM 760 C CA . LYS A 1 96 ? -18.874 6.512 13.878 1.00 82.50 96 LYS A CA 1
ATOM 761 C C . LYS A 1 96 ? -19.683 6.039 15.106 1.00 82.50 96 LYS A C 1
ATOM 763 O O . LYS A 1 96 ? -20.887 6.306 15.151 1.00 82.50 96 LYS A O 1
ATOM 768 N N . PRO A 1 97 ? -19.051 5.390 16.104 1.00 90.38 97 PRO A N 1
ATOM 769 C CA . PRO A 1 97 ? -19.764 4.902 17.276 1.00 90.38 97 PRO A CA 1
ATOM 770 C C . PRO A 1 97 ? -20.365 6.043 18.100 1.00 90.38 97 PRO A C 1
ATOM 772 O O . PRO A 1 97 ? -19.728 7.071 18.345 1.00 90.38 97 PRO A O 1
ATOM 775 N N . VAL A 1 98 ? -21.593 5.842 18.566 1.00 92.56 98 VAL A N 1
ATOM 776 C CA . VAL A 1 98 ? -22.301 6.752 19.465 1.00 92.56 98 VAL A CA 1
ATOM 777 C C . VAL A 1 98 ? -22.266 6.169 20.870 1.00 92.56 98 VAL A C 1
ATOM 779 O O . VAL A 1 98 ? -22.766 5.069 21.109 1.00 92.56 98 VAL A O 1
ATOM 782 N N . VAL A 1 99 ? -21.700 6.930 21.805 1.00 93.19 99 VAL A N 1
ATOM 783 C CA . VAL A 1 99 ? -21.603 6.557 23.218 1.00 93.19 99 VAL A CA 1
ATOM 784 C C . VAL A 1 99 ? -22.680 7.292 24.013 1.00 93.19 99 VAL A C 1
ATOM 786 O O . VAL A 1 99 ? -22.785 8.517 23.948 1.00 93.19 99 VAL A O 1
ATOM 789 N N . ARG A 1 100 ? -23.490 6.551 24.771 1.00 92.19 100 ARG A N 1
ATOM 790 C CA . ARG A 1 100 ? -24.537 7.084 25.652 1.00 92.19 100 ARG A CA 1
ATOM 791 C C . ARG A 1 100 ? -24.305 6.618 27.084 1.00 92.19 100 ARG A C 1
ATOM 793 O O . ARG A 1 100 ? -24.466 5.441 27.392 1.00 92.19 100 ARG A O 1
ATOM 800 N N . THR A 1 101 ? -23.972 7.553 27.966 1.00 88.12 101 THR A N 1
ATOM 801 C CA . THR A 1 101 ? -23.827 7.292 29.405 1.00 88.12 101 THR A CA 1
ATOM 802 C C . THR A 1 101 ? -25.191 7.341 30.086 1.00 88.12 101 THR A C 1
ATOM 804 O O . THR A 1 101 ? -25.837 8.393 30.076 1.00 88.12 101 THR A O 1
ATOM 807 N N . ILE A 1 102 ? -25.619 6.219 30.671 1.00 88.25 102 ILE A N 1
ATOM 808 C CA . ILE A 1 102 ? -26.921 6.087 31.348 1.00 88.25 102 ILE A CA 1
ATOM 809 C C . ILE A 1 102 ? -26.772 6.317 32.852 1.00 88.25 102 ILE A C 1
ATOM 811 O O . ILE A 1 102 ? -27.581 7.021 33.451 1.00 88.25 102 ILE A O 1
ATOM 815 N N . SER A 1 103 ? -25.708 5.781 33.450 1.00 88.69 103 SER A N 1
ATOM 816 C CA . SER A 1 103 ? -25.357 5.977 34.857 1.00 88.69 103 SER A CA 1
ATOM 817 C C . SER A 1 103 ? -23.837 6.166 34.999 1.00 88.69 103 SER A C 1
ATOM 819 O O . SER A 1 103 ? -23.104 5.962 34.027 1.00 88.69 103 SER A O 1
ATOM 821 N N . PRO A 1 104 ? -23.322 6.528 36.188 1.00 88.19 104 PRO A N 1
ATOM 822 C CA . PRO A 1 104 ? -21.878 6.602 36.433 1.00 88.19 104 PRO A CA 1
ATOM 823 C C . PRO A 1 104 ? -21.134 5.278 36.191 1.00 88.19 104 PRO A C 1
ATOM 825 O O . PRO A 1 104 ? -19.922 5.275 35.996 1.00 88.19 104 PRO A O 1
ATOM 828 N N . THR A 1 105 ? -21.854 4.153 36.190 1.00 91.31 105 THR A N 1
ATOM 829 C CA . THR A 1 105 ? -21.296 2.800 36.078 1.00 91.31 105 THR A CA 1
ATOM 830 C C . THR A 1 105 ? -21.736 2.062 34.812 1.00 91.31 105 THR A C 1
ATOM 832 O O . THR A 1 105 ? -21.309 0.923 34.600 1.00 91.31 105 THR A O 1
ATOM 835 N N . GLU A 1 106 ? -22.567 2.690 33.968 1.00 91.75 106 GLU A N 1
ATOM 836 C CA . GLU A 1 106 ? -23.142 2.074 32.771 1.00 91.75 106 GLU A CA 1
ATOM 837 C C . GLU A 1 106 ? -23.135 2.976 31.536 1.00 91.75 106 GLU A C 1
ATOM 839 O O . GLU A 1 106 ? -23.598 4.125 31.545 1.00 91.75 106 GLU A O 1
ATOM 844 N N . VAL A 1 107 ? -22.682 2.394 30.426 1.00 94.31 107 VAL A N 1
ATOM 845 C CA . VAL A 1 107 ? -22.572 3.051 29.124 1.00 94.31 107 VAL A CA 1
ATOM 846 C C . VAL A 1 107 ? -23.086 2.123 28.027 1.00 94.31 107 VAL A C 1
ATOM 848 O O . VAL A 1 107 ? -22.792 0.930 28.018 1.00 94.31 107 VAL A O 1
ATOM 851 N N . TYR A 1 108 ? -23.824 2.688 27.074 1.00 94.38 108 TYR A N 1
ATOM 852 C CA . TYR A 1 108 ? -24.194 2.022 25.830 1.00 94.38 108 TYR A CA 1
ATOM 853 C C . TYR A 1 108 ? -23.354 2.557 24.679 1.00 94.38 108 TYR A C 1
ATOM 855 O O . TYR A 1 108 ? -23.245 3.770 24.496 1.00 94.38 108 TYR A O 1
ATOM 863 N N . ILE A 1 109 ? -22.803 1.653 23.877 1.00 94.44 109 ILE A N 1
ATOM 864 C CA . ILE A 1 109 ? -22.074 1.989 22.653 1.00 94.44 109 ILE A CA 1
ATOM 865 C C . ILE A 1 109 ? -22.853 1.399 21.485 1.00 94.44 109 ILE A C 1
ATOM 867 O O . ILE A 1 109 ? -23.162 0.208 21.479 1.00 94.44 109 ILE A O 1
ATOM 871 N N . THR A 1 110 ? -23.210 2.246 20.521 1.00 93.75 110 THR A N 1
ATOM 872 C CA . THR A 1 110 ? -23.959 1.852 19.322 1.00 93.75 110 THR A CA 1
ATOM 873 C C . THR A 1 110 ? -23.179 2.215 18.073 1.00 93.75 110 THR A C 1
ATOM 875 O O . THR A 1 110 ? -22.694 3.339 17.961 1.00 93.75 110 THR A O 1
ATOM 878 N N . PHE A 1 111 ? -23.069 1.286 17.132 1.00 92.50 111 PHE A N 1
ATOM 879 C CA . PHE A 1 111 ? -22.405 1.503 15.849 1.00 92.50 111 PHE A CA 1
ATOM 880 C C . PHE A 1 111 ? -23.061 0.658 14.758 1.00 92.50 111 PHE A C 1
ATOM 882 O O . PHE A 1 111 ? -23.738 -0.334 15.035 1.00 92.50 111 PHE A O 1
ATOM 889 N N . THR A 1 112 ? -22.865 1.064 13.510 1.00 91.38 112 THR A N 1
ATOM 890 C CA . THR A 1 112 ? -23.385 0.363 12.335 1.00 91.38 112 THR A CA 1
ATOM 891 C C . THR A 1 112 ? -22.247 -0.099 11.445 1.00 91.38 112 THR A C 1
ATOM 893 O O . THR A 1 112 ? -21.171 0.497 11.448 1.00 91.38 112 THR A O 1
ATOM 896 N N . THR A 1 113 ? -22.479 -1.159 10.682 1.00 89.94 113 THR A N 1
ATOM 897 C CA . THR A 1 113 ? -21.520 -1.712 9.728 1.00 89.94 113 THR A CA 1
ATOM 898 C C . THR A 1 113 ? -22.138 -1.822 8.340 1.00 89.94 113 THR A C 1
ATOM 900 O O . THR A 1 113 ? -23.350 -1.987 8.193 1.00 89.94 113 THR A O 1
ATOM 903 N N . GLN A 1 114 ? -21.316 -1.698 7.292 1.00 85.44 114 GLN A N 1
ATOM 904 C CA . GLN A 1 114 ? -21.816 -1.777 5.909 1.00 85.44 114 GLN A CA 1
ATOM 905 C C . GLN A 1 114 ? -22.276 -3.188 5.515 1.00 85.44 114 GLN A C 1
ATOM 907 O O . GLN A 1 114 ? -23.113 -3.344 4.628 1.00 85.44 114 GLN A O 1
ATOM 912 N N . LYS A 1 115 ? -21.709 -4.222 6.144 1.00 84.62 115 LYS A N 1
ATOM 913 C CA . LYS A 1 115 ? -22.003 -5.633 5.877 1.00 84.62 115 LYS A CA 1
ATOM 914 C C . LYS A 1 115 ? -22.318 -6.349 7.190 1.00 84.62 115 LYS A C 1
ATOM 916 O O . LYS A 1 115 ? -21.721 -5.986 8.199 1.00 84.62 115 LYS A O 1
ATOM 921 N N . PRO A 1 116 ? -23.195 -7.370 7.182 1.00 87.25 116 PRO A N 1
ATOM 922 C CA . PRO A 1 116 ? -23.458 -8.171 8.370 1.00 87.25 116 PRO A CA 1
ATOM 923 C C . PRO A 1 116 ? -22.169 -8.820 8.879 1.00 87.25 116 PRO A C 1
ATOM 925 O O . PRO A 1 116 ? -21.540 -9.577 8.141 1.00 87.25 116 PRO A O 1
ATOM 928 N N . VAL A 1 117 ? -21.782 -8.530 10.121 1.00 89.56 117 VAL A N 1
ATOM 929 C CA . VAL A 1 117 ? -20.520 -9.012 10.705 1.00 89.56 117 VAL A CA 1
ATOM 930 C C . VAL A 1 117 ? -20.670 -9.309 12.197 1.00 89.56 117 VAL A C 1
ATOM 932 O O . VAL A 1 117 ? -21.521 -8.717 12.869 1.00 89.56 117 VAL A O 1
ATOM 935 N N . ALA A 1 118 ? -19.899 -10.257 12.727 1.00 89.81 118 ALA A N 1
ATOM 936 C CA . ALA A 1 118 ? -19.833 -10.475 14.169 1.00 89.81 118 ALA A CA 1
ATOM 937 C C . ALA A 1 118 ? -18.880 -9.445 14.789 1.00 89.81 118 ALA A C 1
ATOM 939 O O . ALA A 1 118 ? -17.803 -9.176 14.252 1.00 89.81 118 ALA A O 1
ATOM 940 N N . ALA A 1 119 ? -19.268 -8.851 15.918 1.00 91.81 119 ALA A N 1
ATOM 941 C CA . ALA A 1 119 ? -18.457 -7.830 16.567 1.00 91.81 119 ALA A CA 1
ATOM 942 C C . ALA A 1 119 ? -18.155 -8.185 18.022 1.00 91.81 119 ALA A C 1
ATOM 944 O O . ALA A 1 119 ? -19.010 -8.645 18.787 1.00 91.81 119 ALA A O 1
ATOM 945 N N . SER A 1 120 ? -16.920 -7.906 18.420 1.00 92.88 120 SER A N 1
ATOM 946 C CA . SER A 1 120 ? -16.487 -7.885 19.813 1.00 92.88 120 SER A CA 1
ATOM 947 C C . SER A 1 120 ? -15.886 -6.523 20.139 1.00 92.88 120 SER A C 1
ATOM 949 O O . SER A 1 120 ? -15.360 -5.829 19.270 1.00 92.88 120 SER A O 1
ATOM 951 N N . LEU A 1 121 ? -16.004 -6.103 21.392 1.00 94.38 121 LEU A N 1
ATOM 952 C CA . LEU A 1 121 ? -15.483 -4.834 21.874 1.00 94.38 121 LEU A CA 1
ATOM 953 C C . LEU A 1 121 ? -14.528 -5.110 23.026 1.00 94.38 121 LEU A C 1
ATOM 955 O O . LEU A 1 121 ? -14.905 -5.699 24.038 1.00 94.38 121 LEU A O 1
ATOM 959 N N . THR A 1 122 ? -13.291 -4.655 22.872 1.00 94.81 122 THR A N 1
ATOM 960 C CA . THR A 1 122 ? -12.291 -4.677 23.939 1.00 94.81 122 THR A CA 1
ATOM 961 C C . THR A 1 122 ? -12.194 -3.280 24.525 1.00 94.81 122 THR A C 1
ATOM 963 O O . THR A 1 122 ? -11.986 -2.327 23.780 1.00 94.81 122 THR A O 1
ATOM 966 N N . TYR A 1 123 ? -12.339 -3.142 25.838 1.00 94.62 123 TYR A N 1
ATOM 967 C CA . TYR A 1 123 ? -12.198 -1.869 26.541 1.00 94.62 123 TYR A CA 1
ATOM 968 C C . TYR A 1 123 ? -11.215 -1.993 27.696 1.00 94.62 123 TYR A C 1
ATOM 970 O O . TYR A 1 123 ? -11.062 -3.059 28.299 1.00 94.62 123 TYR A O 1
ATOM 978 N N . TRP A 1 124 ? -10.518 -0.904 27.992 1.00 95.12 124 TRP A N 1
ATOM 979 C CA . TRP A 1 124 ? -9.486 -0.890 29.011 1.00 95.12 124 TRP A CA 1
ATOM 980 C C . TRP A 1 124 ? -9.290 0.479 29.658 1.00 95.12 124 TRP A C 1
ATOM 982 O O . TRP A 1 124 ? -9.650 1.525 29.114 1.00 95.12 124 TRP A O 1
ATOM 992 N N . THR A 1 125 ? -8.690 0.435 30.841 1.00 93.06 125 THR A N 1
ATOM 993 C CA . THR A 1 125 ? -8.064 1.559 31.543 1.00 93.06 125 THR A CA 1
ATOM 994 C C . THR A 1 125 ? -6.554 1.313 31.607 1.00 93.06 125 THR A C 1
ATOM 996 O O . THR A 1 125 ? -6.026 0.418 30.949 1.00 93.06 125 THR A O 1
ATOM 999 N N . THR A 1 126 ? -5.832 2.081 32.420 1.00 88.56 126 THR A N 1
ATOM 1000 C CA . THR A 1 126 ? -4.417 1.818 32.718 1.00 88.56 126 THR A CA 1
ATOM 1001 C C . THR A 1 126 ? -4.179 0.482 33.430 1.00 88.56 126 THR A C 1
ATOM 1003 O O . THR A 1 126 ? -3.076 -0.047 33.348 1.00 88.56 126 THR A O 1
ATOM 1006 N N . THR A 1 127 ? -5.183 -0.069 34.120 1.00 86.25 127 THR A N 1
ATOM 1007 C CA . THR A 1 127 ? -5.028 -1.241 35.003 1.00 86.25 127 THR A CA 1
ATOM 1008 C C . THR A 1 127 ? -5.913 -2.429 34.640 1.00 86.25 127 THR A C 1
ATOM 1010 O O . THR A 1 127 ? -5.625 -3.546 35.062 1.00 86.25 127 THR A O 1
ATOM 1013 N N . LEU A 1 128 ? -6.988 -2.221 33.876 1.00 88.81 128 LEU A N 1
ATOM 1014 C CA . LEU A 1 128 ? -7.974 -3.254 33.554 1.00 88.81 128 LEU A CA 1
ATOM 1015 C C . LEU A 1 128 ? -8.169 -3.341 32.046 1.00 88.81 128 LEU A C 1
ATOM 1017 O O . LEU A 1 128 ? -8.273 -2.309 31.395 1.00 88.81 128 LEU A O 1
ATOM 1021 N N . LYS A 1 129 ? -8.278 -4.556 31.501 1.00 93.56 129 LYS A N 1
ATOM 1022 C CA . LYS A 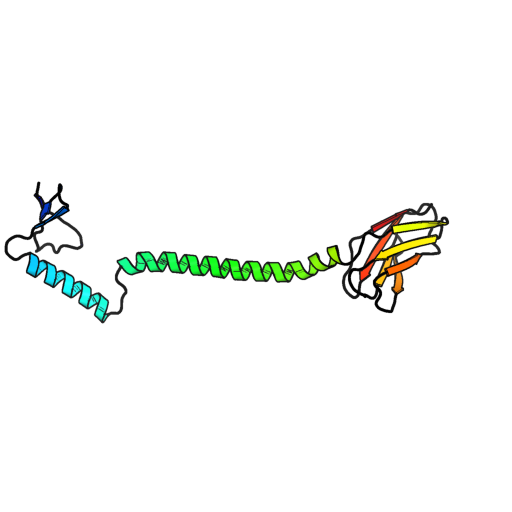1 129 ? -8.606 -4.812 30.092 1.00 93.56 129 LYS A CA 1
ATOM 1023 C C . LYS A 1 129 ? -9.616 -5.948 30.007 1.00 93.56 129 LYS A C 1
ATOM 1025 O O . LYS A 1 129 ? -9.318 -7.058 30.432 1.00 93.56 129 LYS A O 1
ATOM 1030 N N . ASN A 1 130 ? -10.777 -5.669 29.429 1.00 93.12 130 ASN A N 1
ATOM 1031 C CA . ASN A 1 130 ? -11.887 -6.609 29.312 1.00 93.12 130 ASN A CA 1
ATOM 1032 C C . ASN A 1 130 ? -12.391 -6.669 27.870 1.00 93.12 130 ASN A C 1
ATOM 1034 O O . ASN A 1 130 ? -12.354 -5.676 27.146 1.00 93.12 130 ASN A O 1
ATOM 1038 N N . THR A 1 131 ? -12.885 -7.838 27.467 1.00 93.00 131 THR A N 1
ATOM 1039 C CA . THR A 1 131 ? -13.466 -8.066 26.137 1.00 93.00 131 THR A CA 1
ATOM 1040 C C . THR A 1 131 ? -14.903 -8.535 26.289 1.00 93.00 131 THR A C 1
ATOM 1042 O O . THR A 1 131 ? -15.177 -9.439 27.076 1.00 93.00 131 THR A O 1
ATOM 1045 N N . VAL A 1 132 ? -15.816 -7.922 25.542 1.00 93.81 132 VAL A N 1
ATOM 1046 C CA . VAL A 1 132 ? -17.244 -8.247 25.534 1.00 93.81 132 VAL A CA 1
ATOM 1047 C C . VAL A 1 132 ? -17.662 -8.568 24.108 1.00 93.81 132 VAL A C 1
ATOM 1049 O O . VAL A 1 132 ? -17.346 -7.837 23.169 1.00 93.81 132 VAL A O 1
ATOM 1052 N N . VAL A 1 133 ? -18.386 -9.670 23.939 1.00 92.25 133 VAL A N 1
ATOM 1053 C CA . VAL A 1 133 ? -19.011 -10.008 22.658 1.00 92.25 133 VAL A CA 1
ATOM 1054 C C . VAL A 1 133 ? -20.228 -9.106 22.478 1.00 92.25 133 VAL A C 1
ATOM 1056 O O . VAL A 1 133 ? -21.107 -9.086 23.338 1.00 92.25 133 VAL A O 1
ATOM 1059 N N . VAL A 1 134 ? -20.277 -8.348 21.381 1.00 91.88 134 VAL A N 1
ATOM 1060 C CA . VAL A 1 134 ? -21.405 -7.453 21.083 1.00 91.88 134 VAL A CA 1
ATOM 1061 C C . VAL A 1 134 ? -22.542 -8.253 20.455 1.00 91.88 134 VAL A C 1
ATOM 1063 O O . VAL A 1 134 ? -23.682 -8.191 20.905 1.00 91.88 134 VAL A O 1
ATOM 1066 N N . ASN A 1 135 ? -22.218 -9.054 19.446 1.00 88.75 135 ASN A N 1
ATOM 1067 C CA . ASN A 1 135 ? -23.149 -9.936 18.755 1.00 88.75 135 ASN A CA 1
ATOM 1068 C C . ASN A 1 135 ? -22.377 -11.131 18.191 1.00 88.75 135 ASN A C 1
ATOM 1070 O O . ASN A 1 135 ? -21.412 -10.965 17.448 1.00 88.75 135 ASN A O 1
ATOM 1074 N N . ALA A 1 136 ? -22.822 -12.341 18.533 1.00 82.25 136 ALA A N 1
ATOM 1075 C CA . ALA A 1 136 ? -22.243 -13.575 18.001 1.00 82.25 136 ALA A CA 1
ATOM 1076 C C . ALA A 1 136 ? -22.720 -13.880 16.569 1.00 82.25 136 ALA A C 1
ATOM 1078 O O . ALA A 1 136 ? -22.035 -14.568 15.823 1.00 82.25 136 ALA A O 1
ATOM 1079 N N . GLN A 1 137 ? -23.899 -13.378 16.190 1.00 86.88 137 GLN A N 1
ATOM 1080 C CA . GLN A 1 137 ? -24.463 -13.542 14.851 1.00 86.88 137 GLN A CA 1
ATOM 1081 C C . GLN A 1 137 ? -24.181 -12.303 13.992 1.00 86.88 137 GLN A C 1
ATOM 1083 O O . GLN A 1 137 ? -24.273 -11.194 14.525 1.00 86.88 137 GLN A O 1
ATOM 1088 N N . PRO A 1 138 ? -23.888 -12.449 12.686 1.00 87.31 138 PRO A N 1
ATOM 1089 C CA . PRO A 1 138 ? -23.618 -11.316 11.806 1.00 87.31 138 PRO A CA 1
ATOM 1090 C C . PRO A 1 138 ? -24.799 -10.342 11.708 1.00 87.31 138 PRO A C 1
ATOM 1092 O O . PRO A 1 138 ? -25.897 -10.719 11.300 1.00 87.31 138 PRO A O 1
ATOM 1095 N N . GLN A 1 139 ? -24.575 -9.077 12.067 1.00 90.50 139 GLN A N 1
ATOM 1096 C CA . GLN A 1 139 ? -25.577 -8.004 11.998 1.00 90.50 139 GLN A CA 1
ATOM 1097 C C . GLN A 1 139 ? -24.957 -6.723 11.435 1.00 90.50 139 GLN A C 1
ATOM 1099 O O . GLN A 1 139 ? -23.739 -6.616 11.358 1.00 90.50 139 GLN A O 1
ATOM 1104 N N . THR A 1 140 ? -25.793 -5.776 11.003 1.00 89.25 140 THR A N 1
ATOM 1105 C CA . THR A 1 140 ? -25.366 -4.452 10.507 1.00 89.25 140 THR A CA 1
ATOM 1106 C C . THR A 1 140 ? -25.530 -3.339 11.541 1.00 89.25 140 THR A C 1
ATOM 1108 O O . THR A 1 140 ? -25.017 -2.237 11.363 1.00 89.25 140 THR A O 1
ATOM 1111 N N . SER A 1 141 ? -26.261 -3.602 12.624 1.00 90.19 141 SER A N 1
ATOM 1112 C CA . SER A 1 141 ? -26.482 -2.673 13.729 1.00 90.19 141 SER A CA 1
ATOM 1113 C C . SER A 1 141 ? -26.099 -3.360 15.025 1.00 90.19 141 SER A C 1
ATOM 1115 O O . SER A 1 141 ? -26.592 -4.448 15.319 1.00 90.19 141 SER A O 1
ATOM 1117 N N . HIS A 1 142 ? -25.240 -2.707 15.799 1.00 93.12 142 HIS A N 1
ATOM 1118 C CA . HIS A 1 142 ? -24.628 -3.278 16.987 1.00 93.12 142 HIS A CA 1
ATOM 1119 C C . HIS A 1 142 ? -24.837 -2.351 18.174 1.00 93.12 142 HIS A C 1
ATOM 1121 O O . HIS A 1 142 ? -24.594 -1.144 18.087 1.00 93.12 142 HIS A O 1
ATOM 1127 N N . THR A 1 143 ? -25.242 -2.925 19.302 1.00 93.69 143 THR A N 1
ATOM 1128 C CA . THR A 1 143 ? -25.384 -2.205 20.565 1.00 93.69 143 THR A CA 1
ATOM 1129 C C . THR A 1 143 ? -24.806 -3.053 21.682 1.00 93.69 143 THR A C 1
ATOM 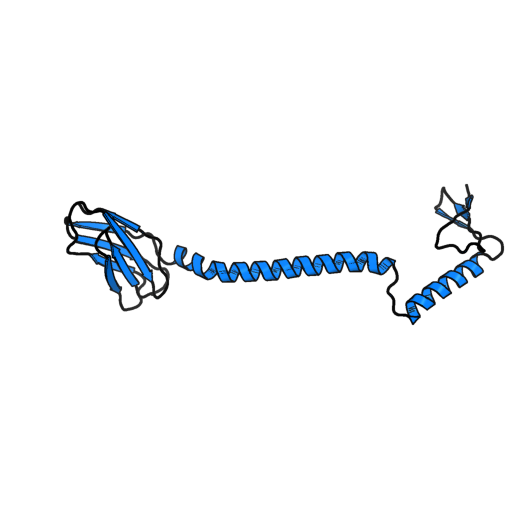1131 O O . THR A 1 143 ? -25.208 -4.198 21.865 1.00 93.69 143 THR A O 1
ATOM 1134 N N . VAL A 1 144 ? -23.883 -2.479 22.448 1.00 94.38 144 VAL A N 1
ATOM 1135 C CA . VAL A 1 144 ? -23.280 -3.130 23.613 1.00 94.38 144 VAL A CA 1
ATOM 1136 C C . VAL A 1 144 ? -23.504 -2.294 24.860 1.00 94.38 144 VAL A C 1
ATOM 1138 O O . VAL A 1 144 ? -23.337 -1.073 24.844 1.00 94.38 144 VAL A O 1
ATOM 1141 N N . ARG A 1 145 ? -23.883 -2.973 25.944 1.00 94.12 145 ARG A N 1
ATOM 1142 C CA . ARG A 1 145 ? -23.970 -2.409 27.290 1.00 94.12 145 ARG A CA 1
ATOM 1143 C C . ARG A 1 145 ? -22.698 -2.766 28.046 1.00 94.12 145 ARG A C 1
ATOM 1145 O O . ARG A 1 145 ? -22.401 -3.943 28.231 1.00 94.12 145 ARG A O 1
ATOM 1152 N N . LEU A 1 146 ? -21.980 -1.751 28.502 1.00 92.88 146 LEU A N 1
ATOM 1153 C CA . LEU A 1 146 ? -20.860 -1.895 29.422 1.00 92.88 146 LEU A CA 1
ATOM 1154 C C . LEU A 1 146 ? -21.341 -1.534 30.827 1.00 92.88 146 LEU A C 1
ATOM 1156 O O . LEU A 1 146 ? -21.913 -0.463 31.024 1.00 92.88 146 LEU A O 1
ATOM 1160 N N . SER A 1 147 ? -21.123 -2.433 31.783 1.00 91.38 147 SER A N 1
ATOM 1161 C CA . SER A 1 147 ? -21.533 -2.292 33.184 1.00 91.38 147 SER A CA 1
ATOM 1162 C C . SER A 1 147 ? -20.341 -2.417 34.131 1.00 91.38 147 SER A C 1
ATOM 1164 O O . SER A 1 147 ? -19.258 -2.835 33.720 1.00 91.38 147 SER A O 1
ATOM 1166 N N . ALA A 1 148 ? -20.560 -2.094 35.409 1.00 89.38 148 ALA A N 1
ATOM 1167 C CA . ALA A 1 148 ? -19.535 -2.136 36.458 1.00 89.38 148 ALA A CA 1
ATOM 1168 C C . ALA A 1 148 ? -18.307 -1.259 36.138 1.00 89.38 148 ALA A C 1
ATOM 1170 O O . ALA A 1 148 ? -17.170 -1.609 36.452 1.00 89.38 148 ALA A O 1
ATOM 1171 N N . LEU A 1 149 ? -18.545 -0.114 35.493 1.00 90.94 149 LEU A N 1
ATOM 1172 C CA . LEU A 1 149 ? -17.513 0.882 35.226 1.00 90.94 149 LEU A CA 1
ATOM 1173 C C . LEU A 1 149 ? -17.297 1.763 36.458 1.00 90.94 149 LEU A C 1
ATOM 1175 O O . LEU A 1 149 ? -18.231 2.028 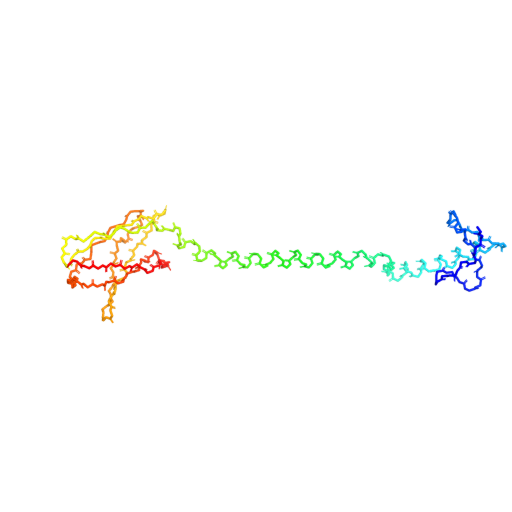37.216 1.00 90.94 149 LEU A O 1
ATOM 1179 N N . SER A 1 150 ? -16.077 2.255 36.639 1.00 91.69 150 SER A N 1
ATOM 1180 C CA . SER A 1 150 ? -15.774 3.239 37.673 1.00 91.69 150 SER A CA 1
ATOM 1181 C C . SER A 1 150 ? -16.304 4.620 37.253 1.00 91.69 150 SER A C 1
ATOM 1183 O O . SER A 1 150 ? -16.076 5.025 36.106 1.00 91.69 150 SER A O 1
ATOM 1185 N N . PRO A 1 151 ? -16.977 5.370 38.146 1.00 91.75 151 PRO A N 1
ATOM 1186 C CA . PRO A 1 151 ? -17.394 6.751 37.890 1.00 91.75 151 PRO A CA 1
ATOM 1187 C C . PRO A 1 151 ? -16.217 7.669 37.547 1.00 91.75 151 PRO A C 1
ATOM 1189 O O . PRO A 1 151 ? -15.092 7.428 37.996 1.00 91.75 151 PRO A O 1
ATOM 1192 N N . LYS A 1 152 ? -16.472 8.734 36.774 1.00 90.38 152 LYS A N 1
ATOM 1193 C CA . LYS A 1 152 ? -15.471 9.751 36.378 1.00 90.38 152 LYS A CA 1
ATOM 1194 C C . LYS A 1 152 ? -14.147 9.183 35.841 1.00 90.38 152 LYS A C 1
ATOM 1196 O O . LYS A 1 152 ? -13.081 9.761 36.050 1.00 90.38 152 LYS A O 1
ATOM 1201 N N . THR A 1 153 ? -14.205 8.040 35.169 1.00 91.88 153 THR A N 1
ATOM 1202 C CA . THR A 1 153 ? -13.031 7.326 34.662 1.00 91.88 153 THR A CA 1
ATOM 1203 C C . THR A 1 153 ? -13.047 7.313 33.138 1.00 91.88 153 THR A C 1
ATOM 1205 O O . THR A 1 153 ? -14.086 7.089 32.514 1.00 91.88 153 THR A O 1
ATOM 1208 N N . THR A 1 154 ? -11.887 7.561 32.530 1.00 93.06 154 THR A N 1
ATOM 1209 C CA . THR A 1 154 ? -11.708 7.482 31.076 1.00 93.06 154 THR A CA 1
ATOM 1210 C C . THR A 1 154 ? -11.349 6.060 30.674 1.00 93.06 154 THR A C 1
ATOM 1212 O O . THR A 1 154 ? -10.385 5.484 31.178 1.00 93.06 154 THR A O 1
ATOM 1215 N N . TYR A 1 155 ? -12.121 5.520 29.741 1.00 94.31 155 TYR A N 1
ATOM 1216 C CA . TYR A 1 155 ? -11.916 4.212 29.143 1.00 94.31 155 TYR A CA 1
ATOM 1217 C C . TYR A 1 155 ? -11.543 4.376 27.674 1.00 94.31 155 TYR A C 1
ATOM 1219 O O . TYR A 1 155 ? -12.151 5.168 26.946 1.00 94.31 155 TYR A O 1
ATOM 1227 N N . SER A 1 156 ? -10.570 3.586 27.239 1.00 95.25 156 SER A N 1
ATOM 1228 C CA . SER A 1 156 ? -10.267 3.377 25.827 1.00 95.25 156 SER A CA 1
ATOM 1229 C C . SER A 1 156 ? -10.944 2.097 25.366 1.00 95.25 156 SER A C 1
ATOM 1231 O O . SER A 1 156 ? -11.023 1.131 26.125 1.00 95.25 156 SER A O 1
ATOM 1233 N N . TYR A 1 157 ? -11.445 2.069 24.138 1.00 94.12 157 TYR A N 1
ATOM 1234 C CA . TYR A 1 157 ? -12.038 0.873 23.561 1.00 94.12 157 TYR A CA 1
ATOM 1235 C C . TYR A 1 157 ? -11.724 0.733 22.079 1.00 94.12 157 TYR A C 1
ATOM 1237 O O . TYR A 1 157 ? -11.477 1.707 21.371 1.00 94.12 157 TYR A O 1
ATOM 1245 N N . GLN A 1 158 ? -11.759 -0.508 21.616 1.00 93.25 158 GLN A N 1
ATOM 1246 C CA . GLN A 1 158 ? -11.521 -0.884 20.234 1.00 93.25 158 GLN A CA 1
ATOM 1247 C C . GLN A 1 158 ? -12.521 -1.965 19.841 1.00 93.25 158 GLN A C 1
ATOM 1249 O O . GLN A 1 158 ? -12.777 -2.904 20.603 1.00 93.25 158 GLN A O 1
ATOM 1254 N N . ILE A 1 159 ? -13.102 -1.820 18.656 1.00 92.25 159 ILE A N 1
ATOM 1255 C CA . ILE A 1 159 ? -14.062 -2.772 18.108 1.00 92.25 159 ILE A CA 1
ATOM 1256 C C . ILE A 1 159 ? -13.286 -3.722 17.195 1.00 92.25 159 ILE A C 1
ATOM 1258 O O . ILE A 1 159 ? -12.460 -3.294 16.393 1.00 92.25 159 ILE A O 1
ATOM 1262 N N . THR A 1 160 ? -13.528 -5.020 17.335 1.00 90.94 160 THR A N 1
ATOM 1263 C CA . THR A 1 160 ? -13.000 -6.055 16.444 1.00 90.94 160 THR A CA 1
ATOM 1264 C C . THR A 1 160 ? -14.164 -6.655 15.672 1.00 90.94 160 THR A C 1
ATOM 1266 O O . THR A 1 160 ? -15.088 -7.208 16.272 1.00 90.94 160 THR A O 1
ATOM 1269 N N . LEU A 1 161 ? -14.123 -6.510 14.351 1.00 88.56 161 LEU A N 1
ATOM 1270 C CA . LEU A 1 161 ? -15.070 -7.092 13.409 1.00 88.56 161 LEU A CA 1
ATOM 1271 C C . LEU A 1 161 ? -14.419 -8.314 12.765 1.00 88.56 161 LEU A C 1
ATOM 1273 O O . LEU A 1 161 ? -13.455 -8.152 12.017 1.00 88.56 161 LEU A O 1
ATOM 1277 N N . ASP A 1 162 ? -14.911 -9.515 13.056 1.00 83.25 162 ASP A N 1
ATOM 1278 C CA . ASP A 1 162 ? -14.274 -10.788 12.687 1.00 83.25 162 ASP A CA 1
ATOM 1279 C C . ASP A 1 162 ? -12.769 -10.843 13.051 1.00 83.25 162 ASP A C 1
ATOM 1281 O O . ASP A 1 162 ? -12.415 -11.227 14.162 1.00 83.25 162 ASP A O 1
ATOM 1285 N N . SER A 1 163 ? -11.874 -10.449 12.135 1.00 78.38 163 SER A N 1
ATOM 1286 C CA . SER A 1 163 ? -10.407 -10.398 12.320 1.00 78.38 163 SER A CA 1
ATOM 1287 C C . SER A 1 163 ? -9.798 -9.000 12.138 1.00 78.38 163 SER A C 1
ATOM 1289 O O . SER A 1 163 ? -8.578 -8.847 12.162 1.00 78.38 163 SER A O 1
ATOM 1291 N N . VAL A 1 164 ? -10.627 -7.972 11.945 1.00 83.31 164 VAL A N 1
ATOM 1292 C CA . VAL A 1 164 ? -10.204 -6.593 11.673 1.00 83.31 164 VAL A CA 1
ATOM 1293 C C . VAL A 1 164 ? -10.475 -5.722 12.893 1.00 83.31 164 VAL A C 1
ATOM 1295 O O . VAL A 1 164 ? -11.596 -5.676 13.398 1.00 83.31 164 VAL A O 1
ATOM 1298 N N . GLN A 1 165 ? -9.459 -5.000 13.360 1.00 86.12 165 GLN A N 1
ATOM 1299 C CA . GLN A 1 165 ? -9.589 -4.067 14.477 1.00 86.12 165 GLN A CA 1
ATOM 1300 C C . GLN A 1 165 ? -9.806 -2.635 13.977 1.00 86.12 165 GLN A C 1
ATOM 1302 O O . GLN A 1 165 ? -9.191 -2.207 13.000 1.00 86.12 165 GLN A O 1
ATOM 1307 N N . THR A 1 166 ? -10.669 -1.880 14.655 1.00 87.69 166 THR A N 1
ATOM 1308 C CA . THR A 1 166 ? -10.892 -0.456 14.371 1.00 87.69 166 THR A CA 1
ATOM 1309 C C . THR A 1 166 ? -9.805 0.423 14.984 1.00 87.69 166 THR A C 1
ATOM 1311 O O . THR A 1 166 ? -8.939 -0.041 15.726 1.00 87.69 166 THR A O 1
ATOM 1314 N N . GLU A 1 167 ? -9.888 1.729 14.737 1.00 87.31 167 GLU A N 1
ATOM 1315 C CA . GLU A 1 167 ? -9.184 2.716 15.554 1.00 87.31 167 GLU A CA 1
ATOM 1316 C C . GLU A 1 167 ? -9.613 2.648 17.031 1.00 87.31 167 GLU A C 1
ATOM 1318 O O . GLU A 1 167 ? -10.648 2.064 17.382 1.00 87.31 167 GLU A O 1
ATOM 1323 N N . ILE A 1 168 ? -8.783 3.231 17.897 1.00 90.88 168 ILE A N 1
ATOM 1324 C CA . ILE A 1 168 ? -9.039 3.306 19.333 1.00 90.88 168 ILE A CA 1
ATOM 1325 C C . ILE A 1 168 ? -9.925 4.520 19.598 1.00 90.88 168 ILE A C 1
ATOM 1327 O O . ILE A 1 168 ? -9.562 5.655 19.291 1.00 90.88 168 ILE A O 1
ATOM 1331 N N . PHE A 1 169 ? -11.065 4.275 20.224 1.00 92.06 169 PHE A N 1
ATOM 1332 C CA . PHE A 1 169 ? -11.996 5.296 20.677 1.00 92.06 169 PHE A CA 1
ATOM 1333 C C . PHE A 1 169 ? -11.888 5.478 22.192 1.00 92.06 169 PHE A C 1
ATOM 1335 O O . PHE A 1 169 ? -11.435 4.588 22.911 1.00 92.06 169 PHE A O 1
ATOM 1342 N N . THR A 1 170 ? -12.338 6.622 22.701 1.00 93.25 170 THR A N 1
ATOM 1343 C CA . THR A 1 170 ? -12.337 6.913 24.140 1.00 93.25 170 THR A CA 1
ATOM 1344 C C . THR A 1 170 ? -13.686 7.452 24.597 1.00 93.25 170 THR A C 1
ATOM 1346 O O . THR A 1 170 ? -14.418 8.087 23.835 1.00 93.25 170 THR A O 1
ATOM 1349 N N . PHE A 1 171 ? -14.035 7.179 25.852 1.00 92.12 171 PHE A N 1
ATOM 1350 C CA . PHE A 1 171 ? -15.169 7.805 26.528 1.00 92.12 171 PHE A CA 1
ATOM 1351 C C . PHE A 1 171 ? -14.875 7.983 28.017 1.00 92.12 171 PHE A C 1
ATOM 1353 O O . PHE A 1 171 ? -14.057 7.266 28.591 1.00 92.12 171 PHE A O 1
ATOM 1360 N N . THR A 1 172 ? -15.575 8.919 28.653 1.00 91.44 172 THR A N 1
ATOM 1361 C CA . THR A 1 172 ? -15.464 9.178 30.093 1.00 91.44 172 THR A CA 1
ATOM 1362 C C . THR A 1 172 ? -16.826 8.975 30.747 1.00 91.44 172 THR A C 1
ATOM 1364 O O . THR A 1 172 ? -17.846 9.455 30.241 1.00 91.44 172 THR A O 1
ATOM 1367 N N . THR A 1 173 ? -16.862 8.225 31.847 1.00 91.12 173 THR A N 1
ATOM 1368 C CA . THR A 1 173 ? -18.080 8.027 32.645 1.00 91.12 173 THR A CA 1
ATOM 1369 C C . THR A 1 173 ? -18.438 9.301 33.422 1.00 91.12 173 THR A C 1
ATOM 1371 O O . THR A 1 173 ? -17.576 10.140 33.687 1.00 91.12 173 THR A O 1
ATOM 1374 N N . LYS A 1 174 ? -19.728 9.479 33.736 1.00 84.62 174 LYS A N 1
ATOM 1375 C CA . LYS A 1 174 ? -20.226 10.639 34.495 1.00 84.62 174 LYS A CA 1
ATOM 1376 C C . LYS A 1 174 ? -19.899 10.530 35.986 1.00 84.62 174 LYS A C 1
ATOM 1378 O O . LYS A 1 174 ? -19.709 9.391 36.467 1.00 84.62 174 LYS A O 1
#

Foldseek 3Di:
DWDWDDDPLQDPPFTWTADPVPRDIDGPDCSVVVSVVSVVVVVVVCVVVVPDDPVVVVVVVVVVVVVCVVVVVVVVVVVVVVVVVQVVCQVQFKDDWDWDAPAQFKIKIKIFGPWFFWKKKWKDDPPDIDIGGQDPGGDGITMDMGGRHHGQGKMWMWMQTPHHIHDIDIDTGD

Sequence (174 aa):
VLVRFRSESVPDDVTVFRCETCGGNWFPNGNLKRFKRAQSVKLSFFKTWHIPLPSAYAILLPIFLIVIITGGLFITVKSIQEQQQLESQARGLVGKPVVRTISPTEVYITFTTQKPVAASLTYWTTTLKNTVVVNAQPQTSHTVRLSALSPKTTYSYQITLDSVQTEIFTFTTK

pLDDT: mean 87.13, std 9.32, range [48.5, 95.88]

Mean predicted aligned error: 15.36 Å

Solvent-accessible surface area (backbone atoms only — not comparable to full-atom values): 9838 Å² total; per-residue (Å²): 102,78,43,79,56,84,49,98,89,50,58,92,92,46,62,38,30,31,29,76,82,76,68,48,78,46,54,61,94,65,25,52,61,55,50,51,51,56,51,49,52,55,52,49,50,34,61,76,69,69,46,76,54,75,76,52,52,73,52,50,54,61,51,51,51,49,53,51,52,54,52,49,51,54,54,51,52,52,56,50,52,63,60,45,54,73,59,57,52,49,76,65,41,56,49,85,69,46,79,45,76,80,44,40,32,31,36,37,42,35,38,38,35,83,55,67,40,31,33,33,39,39,38,29,52,99,86,49,78,50,76,44,79,52,37,89,60,61,37,40,70,46,64,38,80,49,67,88,44,63,56,70,36,68,37,40,33,34,44,32,46,81,90,46,64,50,73,80,44,76,51,66,37,84

Secondary structure (DSSP, 8-state):
-EEE---TTS-TT---EEETTT--EE--TTHHHHHHHHHHHHHHHHHHTTPPPHHHHHHHHHHHHHHHHHHHHHHHHHHHHHHHHHHHHHHHHBPPPEEEEEETTEEEEEEEEEEEEEEEEEEE-SS-EEEEEEEEEEEEEEEEEE-SPPTT-EEEEEEEETTEEEEEEEEE--

Nearest PDB structures (foldseek):
  3s9d-assembly2_D  TM=7.842E-01  e=1.667E-03  Homo sapiens
  5l2h-assembly4_D  TM=7.642E-01  e=1.857E-03  synthetic construct
  6gvk-assembly1_A  TM=7.910E-01  e=2.862E-03  Homo sapiens
  7y6e-assembly3_C  TM=7.393E-01  e=2.862E-03  Chelicerata
  7y6e-assembly5_E  TM=7.063E-01  e=4.178E-03  Chelicerata

Radius of gyration: 39.96 Å; Cα contacts (8 Å, |Δi|>4): 244; chains: 1; bounding box: 66×40×101 Å

=== Feature glossary ===
The features interleaved in this record are:

— What the protein is —

Sequence gives the chain of amino acids in standard one-letter code (A=alanine, C=cysteine, …, Y=tyrosine), read N→C. It is the only feature that is directly encoded by the gene; all structural features are derived from the folded form of this sequence.

Database cross-references. InterPro integrates a dozen domain/family signature databases into unified entries with residue-range hits. GO terms attach function/process/location labels with evidence codes. CATH codes position the fold in a four-level structural taxonomy. Organism is the NCBI-taxonomy species name.

— Where its atoms are —

Atomic coordinates in PDBx/mmCIF format — the same representation the Protein Data Bank distributes. Each line of the _atom_site loop places one backbone atom in Cartesian space (units: ångströms, origin: arbitrary).

The six renders are orthographic views along the three Cartesian axes in both directions. Representation (cartoon, sticks, or surface) and color scheme (sequence-rainbow or by-chain) vary across proteins so the training set covers all the common visualization conventions.

— Local backbone conformation —

Eight-state secondary structure (DSSP): H is the canonical α-helix, G the tighter 3₁₀-helix, I the wider π-helix; E/B are β-structure, T and S are turns and bends, and '-' is everything else. DSSP derives these from the pattern of main-chain N–H···O=C hydrogen bonds, not from the sequence.

P-SEA three-state annotation labels each residue as helix, strand, or coil based purely on the geometry of the Cα trace. It serves as a fallback when the full backbone (and thus DSSP) is unavailable.

The φ/ψ torsion pair specifies the backbone conformation at each residue. φ rotates about the N–Cα bond, ψ about the Cα–C bond. Steric clashes forbid most of the (φ, ψ) plane — the allowed regions (α-helix basin, β-sheet basin, left-handed helix) are the Ramachandran-allowed regions.

— Global shape and packing —

The geometric summary reports three shape descriptors. Rg (radius of gyration) measures how spread out the Cα atoms are about their centre of mass; compact globular proteins have small Rg, elongated or unfolded ones large. Cα contacts (<8 Å, |i−j|>4) count long-range residue pairs in spatial proximity — high for tightly packed folds, near zero for rods or random coil. The bounding-box extents give the protein's footprint along x, y, z in Å.

Solvent-accessible surface area (SASA) is the area in Å² traced out by the centre of a 1.4 Å probe sphere (a water molecule) rolled over the protein's van der Waals surface (Shrake–Rupley / Lee–Richards construction). Buried residues have near-zero SASA; fully exposed residues can exceed 200 Å². The total SASA scales roughly with the number of surface residues.

The contact map is a binary N×N matrix image: pixel (i, j) is dark where Cα_i and Cα_j are within 8 Å and |i−j|>4. Because the |i−j|>4 filter removes local helical contacts, off-diagonal stripes parallel to the main diagonal indicate parallel β-sheets; stripes perpendicular to it indicate antiparallel β-sheets. The Ramachandran plot scatters every residue's (φ, ψ) pair against the sterically allowed regions. The PAE heatmap renders the predicted-aligned-error matrix.

— Structural neighborhood —

3Di is Foldseek's structural alphabet. Each residue is assigned one of twenty discrete states based on how its Cα sits relative to its spatial (not sequential) neighbors. Aligning 3Di strings finds structural homologs roughly as well as full 3D superposition, but orders of magnitude faster.

Nearest PDB neighbors are the top structural matches found by Foldseek when searching this structure against the entire Protein Data Bank. Each hit reports a TM-score (0 to 1; >0.5 almost always implies the same fold) and an E-value. These are *structural* homologs — they may share no detectable sequence similarity.

— Confidence and disorder —

For AlphaFold models, the B-factor field carries pLDDT — the model's own estimate of local accuracy on a 0–100 scale. Regions with pLDDT<50 should be treated as essentially unmodeled; they often correspond to intrinsically disordered segments.

Crystallographic B-factors measure how much each atom's electron density is smeared out, in Å². They rise in mobile loops and surface residues and fall in the buried interior. In AlphaFold models this column is repurposed to hold pLDDT instead.

Predicted aligned error is AlphaFold's pairwise confidence. Unlike pLDDT (per-residue), PAE is per-residue-pair and captures whether two parts of the structure are correctly placed relative to each other. Units are ångströms of expected positional error.